Protein AF-A0A661M1H5-F1 (afdb_monomer_lite)

Structure (mmCIF, N/CA/C/O backbone):
data_AF-A0A661M1H5-F1
#
_entry.id   AF-A0A661M1H5-F1
#
loop_
_atom_site.group_PDB
_atom_site.id
_atom_site.type_symbol
_atom_site.label_atom_id
_atom_site.label_alt_id
_atom_site.label_comp_id
_atom_site.label_asym_id
_atom_site.label_entity_id
_atom_site.label_seq_id
_atom_site.pdbx_PDB_ins_code
_atom_site.Cartn_x
_atom_site.Cartn_y
_atom_site.Cartn_z
_atom_site.occupancy
_atom_site.B_iso_or_equiv
_atom_site.auth_seq_id
_atom_site.auth_comp_id
_atom_site.auth_asym_id
_atom_site.auth_atom_id
_atom_site.pdbx_PDB_model_num
ATOM 1 N N . THR A 1 1 ? -12.267 4.199 21.375 1.00 44.91 1 THR A N 1
ATOM 2 C CA . THR A 1 1 ? -11.295 4.720 22.370 1.00 44.91 1 THR A CA 1
ATOM 3 C C . THR A 1 1 ? -11.310 3.881 23.628 1.00 44.91 1 THR A C 1
ATOM 5 O O . THR A 1 1 ? -10.233 3.638 24.155 1.00 44.91 1 THR A O 1
ATOM 8 N N . GLU A 1 2 ? -12.473 3.364 24.032 1.00 48.69 2 GLU A N 1
ATOM 9 C CA . GLU A 1 2 ? -12.634 2.489 25.205 1.00 48.69 2 GLU A CA 1
ATOM 10 C C . GLU A 1 2 ? -11.733 1.246 25.179 1.00 48.69 2 GLU A C 1
ATOM 12 O O . GLU A 1 2 ? -11.083 0.939 26.173 1.00 48.69 2 GLU A O 1
ATOM 17 N N . ASP A 1 3 ? -11.559 0.624 24.012 1.00 60.47 3 ASP A N 1
ATOM 18 C CA . ASP A 1 3 ? -10.690 -0.548 23.841 1.00 60.47 3 ASP A CA 1
ATOM 19 C C . ASP A 1 3 ? -9.210 -0.281 24.177 1.00 60.47 3 ASP A C 1
ATOM 21 O O . ASP A 1 3 ? -8.493 -1.136 24.700 1.00 60.47 3 ASP A O 1
ATOM 25 N N . ARG A 1 4 ? -8.724 0.943 23.918 1.00 65.44 4 ARG A N 1
ATOM 26 C CA . ARG A 1 4 ? -7.339 1.320 24.241 1.00 65.44 4 ARG A CA 1
ATOM 27 C C . ARG A 1 4 ? -7.186 1.434 25.753 1.00 65.44 4 ARG A C 1
ATOM 29 O O . ARG A 1 4 ? -6.279 0.821 26.316 1.00 65.44 4 ARG A O 1
ATOM 36 N N . ASP A 1 5 ? -8.074 2.168 26.410 1.00 61.69 5 ASP A N 1
ATOM 37 C CA . ASP A 1 5 ? -8.016 2.376 27.859 1.00 61.69 5 ASP A CA 1
ATOM 38 C C . ASP A 1 5 ? -8.220 1.058 28.627 1.00 61.69 5 ASP A C 1
ATOM 40 O O . ASP A 1 5 ? -7.492 0.786 29.585 1.00 61.69 5 ASP A O 1
ATOM 44 N N . MET A 1 6 ? -9.083 0.169 28.123 1.00 67.62 6 MET A N 1
ATOM 45 C CA . MET A 1 6 ? -9.229 -1.203 28.616 1.00 67.62 6 MET A CA 1
ATOM 46 C C . MET A 1 6 ? -7.938 -2.026 28.443 1.00 67.62 6 MET A C 1
ATOM 48 O O . MET A 1 6 ? -7.473 -2.653 29.396 1.00 67.62 6 MET A O 1
ATOM 52 N N . LEU A 1 7 ? -7.289 -1.983 27.272 1.00 67.88 7 LEU A N 1
ATOM 53 C CA . LEU A 1 7 ? -6.000 -2.659 27.043 1.00 67.88 7 LEU A CA 1
ATOM 54 C C . LEU A 1 7 ? -4.876 -2.128 27.947 1.00 67.88 7 LEU A C 1
ATOM 56 O O . LEU A 1 7 ? -4.016 -2.900 28.378 1.00 67.88 7 LEU A O 1
ATOM 60 N N . ALA A 1 8 ? -4.879 -0.828 28.262 1.00 67.38 8 ALA A N 1
ATOM 61 C CA . ALA A 1 8 ? -3.944 -0.257 29.231 1.00 67.38 8 ALA A CA 1
ATOM 62 C C . ALA A 1 8 ? -4.197 -0.785 30.650 1.00 67.38 8 ALA A C 1
ATOM 64 O O . ALA A 1 8 ? -3.232 -1.046 31.368 1.00 67.38 8 ALA A O 1
ATOM 65 N N . ALA A 1 9 ? -5.458 -1.003 31.035 1.00 74.38 9 ALA A N 1
ATOM 66 C CA . ALA A 1 9 ? -5.814 -1.595 32.327 1.00 74.38 9 ALA A CA 1
ATOM 67 C C . ALA A 1 9 ? -5.353 -3.063 32.458 1.00 74.38 9 ALA A C 1
ATOM 69 O O . ALA A 1 9 ? -5.013 -3.508 33.552 1.00 74.38 9 ALA A O 1
ATOM 70 N N . LEU A 1 10 ? -5.251 -3.788 31.337 1.00 78.00 10 LEU A N 1
ATOM 71 C CA . LEU A 1 10 ? -4.660 -5.132 31.241 1.00 78.00 10 LEU A CA 1
ATOM 72 C C . LEU A 1 10 ? -3.116 -5.141 31.216 1.00 78.00 10 LEU A C 1
ATOM 74 O O . LEU A 1 10 ? -2.508 -6.207 31.125 1.00 78.00 10 LEU A O 1
ATOM 78 N N . GLY A 1 11 ? -2.466 -3.973 31.286 1.00 74.38 11 GLY A N 1
ATOM 79 C CA . GLY A 1 11 ? -1.005 -3.848 31.269 1.00 74.38 11 GLY A CA 1
ATOM 80 C C . GLY A 1 11 ? -0.363 -4.032 29.889 1.00 74.38 11 GLY A C 1
ATOM 81 O O . GLY A 1 11 ? 0.863 -4.131 29.789 1.00 74.38 11 GLY A O 1
ATOM 82 N N . VAL A 1 12 ? -1.155 -4.064 28.810 1.00 79.06 12 VAL A N 1
ATOM 83 C CA . VAL A 1 12 ? -0.635 -4.188 27.444 1.00 79.06 12 VAL A CA 1
ATOM 84 C C . VAL A 1 12 ? -0.049 -2.853 26.997 1.00 79.06 12 VAL A C 1
ATOM 86 O O . VAL A 1 12 ? -0.691 -1.802 27.055 1.00 79.06 12 VAL A O 1
ATOM 89 N N . ASN A 1 13 ? 1.186 -2.879 26.494 1.00 82.00 13 ASN A N 1
ATOM 90 C CA . ASN A 1 13 ? 1.823 -1.677 25.975 1.00 82.00 13 ASN A CA 1
ATOM 91 C C . ASN A 1 13 ? 1.238 -1.298 24.605 1.00 82.00 13 ASN A C 1
ATOM 93 O O . ASN A 1 13 ? 1.731 -1.725 23.558 1.00 82.00 13 ASN A O 1
ATOM 97 N N . GLN A 1 14 ? 0.205 -0.453 24.625 1.00 77.69 14 GLN A N 1
ATOM 98 C CA . GLN A 1 14 ? -0.471 0.047 23.426 1.00 77.69 14 GLN A CA 1
ATOM 99 C C . GLN A 1 14 ? 0.507 0.597 22.381 1.00 77.69 14 GLN A C 1
ATOM 101 O O . GLN A 1 14 ? 0.327 0.370 21.188 1.00 77.69 14 GLN A O 1
ATOM 106 N N . LYS A 1 15 ? 1.562 1.306 22.813 1.00 82.06 15 LYS A N 1
ATOM 107 C CA . LYS A 1 15 ? 2.518 1.928 21.887 1.00 82.06 15 LYS A CA 1
ATOM 108 C C . LYS A 1 15 ? 3.186 0.871 21.017 1.00 82.06 15 LYS A C 1
ATOM 110 O O . LYS A 1 15 ? 3.242 1.045 19.806 1.00 82.06 15 LYS A O 1
ATOM 115 N N . TRP A 1 16 ? 3.635 -0.234 21.607 1.00 83.00 16 TRP A N 1
ATOM 116 C CA . TRP A 1 16 ? 4.258 -1.325 20.858 1.00 83.00 16 TRP A CA 1
ATOM 117 C C . TRP A 1 16 ? 3.253 -2.118 20.030 1.00 83.00 16 TRP A C 1
ATOM 119 O O . TRP A 1 16 ? 3.576 -2.478 18.900 1.00 83.00 16 TRP A O 1
ATOM 129 N N . LEU A 1 17 ? 2.037 -2.331 20.540 1.00 85.00 17 LEU A N 1
ATOM 130 C CA . LEU A 1 17 ? 0.984 -3.030 19.803 1.00 85.00 17 LEU A CA 1
ATOM 131 C C . LEU A 1 17 ? 0.636 -2.287 18.505 1.00 85.00 17 LEU A C 1
ATOM 133 O O . LEU A 1 17 ? 0.784 -2.837 17.416 1.00 85.00 17 LEU A O 1
ATOM 137 N N . PHE A 1 18 ? 0.258 -1.011 18.608 1.00 85.50 18 PHE A N 1
ATOM 138 C CA . PHE A 1 18 ? -0.123 -0.211 17.444 1.00 85.50 18 PHE A CA 1
ATOM 139 C C . PHE A 1 18 ? 1.063 0.068 16.518 1.00 85.50 18 PHE A C 1
ATOM 141 O O . PHE A 1 18 ? 0.892 0.046 15.303 1.00 85.50 18 PHE A O 1
ATOM 148 N N . THR A 1 19 ? 2.277 0.242 17.058 1.00 89.31 19 THR A N 1
ATOM 149 C CA . THR A 1 19 ? 3.486 0.384 16.223 1.00 89.31 19 THR A CA 1
ATOM 150 C C . THR A 1 19 ? 3.768 -0.902 15.446 1.00 89.31 19 THR A C 1
ATOM 152 O O . THR A 1 19 ? 4.169 -0.830 14.290 1.00 89.31 19 THR A O 1
ATOM 155 N N . SER A 1 20 ? 3.510 -2.075 16.032 1.00 88.88 20 SER A N 1
ATOM 156 C CA . SER A 1 20 ? 3.681 -3.365 15.347 1.00 88.88 20 SER A CA 1
ATOM 157 C C . SER A 1 20 ? 2.647 -3.567 14.239 1.00 88.88 20 SER A C 1
ATOM 159 O O . SER A 1 20 ? 2.992 -4.038 13.158 1.00 88.88 20 SER A O 1
ATOM 161 N N . VAL A 1 21 ? 1.390 -3.170 14.472 1.00 89.44 21 VAL A N 1
ATOM 162 C CA . VAL A 1 21 ? 0.338 -3.196 13.439 1.00 89.44 21 VAL A CA 1
ATOM 163 C C . VAL A 1 21 ? 0.693 -2.247 12.293 1.00 89.44 21 VAL A C 1
ATOM 165 O O . VAL A 1 21 ? 0.608 -2.631 11.129 1.00 89.44 21 VAL A O 1
ATOM 168 N N . PHE A 1 22 ? 1.153 -1.038 12.624 1.00 91.50 22 PHE A N 1
ATOM 169 C CA . PHE A 1 22 ? 1.602 -0.042 11.654 1.00 91.50 22 PHE A CA 1
ATOM 170 C C . PHE A 1 22 ? 2.798 -0.557 10.833 1.00 91.50 22 PHE A C 1
ATOM 172 O O . PHE A 1 22 ? 2.772 -0.502 9.609 1.00 91.50 22 PHE A O 1
ATOM 179 N N . PHE A 1 23 ? 3.798 -1.154 11.491 1.00 94.56 23 PHE A N 1
ATOM 180 C CA . PHE A 1 23 ? 4.949 -1.797 10.851 1.00 94.56 23 PHE A CA 1
ATOM 181 C C . PHE A 1 23 ? 4.532 -2.898 9.869 1.00 94.56 23 PHE A C 1
ATOM 183 O O . PHE A 1 23 ? 4.934 -2.870 8.709 1.00 94.56 23 PHE A O 1
ATOM 190 N N . LEU A 1 24 ? 3.709 -3.854 10.310 1.00 93.31 24 LEU A N 1
ATOM 191 C CA . LEU A 1 24 ? 3.268 -4.970 9.470 1.00 93.31 24 LEU A CA 1
ATOM 192 C C . LEU A 1 24 ? 2.416 -4.493 8.286 1.00 93.31 24 LEU A C 1
ATOM 194 O O . LEU A 1 24 ? 2.607 -4.980 7.173 1.00 93.31 24 LEU A O 1
ATOM 198 N N . GLY A 1 25 ? 1.526 -3.520 8.509 1.00 93.06 25 GLY A N 1
ATOM 199 C CA . GLY A 1 25 ? 0.746 -2.884 7.447 1.00 93.06 25 GLY A CA 1
ATOM 200 C C . GLY A 1 25 ? 1.650 -2.238 6.397 1.00 93.06 25 GLY A C 1
ATOM 201 O O . GLY A 1 25 ? 1.555 -2.559 5.217 1.00 93.06 25 GLY A O 1
ATOM 202 N N . SER A 1 26 ? 2.605 -1.409 6.815 1.00 95.06 26 SER A N 1
ATOM 203 C CA . SER A 1 26 ? 3.539 -0.756 5.893 1.00 95.06 26 SER A CA 1
ATOM 204 C C . SER A 1 26 ? 4.482 -1.727 5.178 1.00 95.06 26 SER A C 1
ATOM 206 O O . SER A 1 26 ? 4.806 -1.492 4.017 1.00 95.06 26 SER A O 1
ATOM 208 N N . CYS A 1 27 ? 4.888 -2.834 5.809 1.00 96.62 27 CYS A N 1
ATOM 209 C CA . CYS A 1 27 ? 5.636 -3.902 5.138 1.00 96.62 27 CYS A CA 1
ATOM 210 C C . CYS A 1 27 ? 4.815 -4.533 4.003 1.00 96.62 27 CYS A C 1
ATOM 212 O O . CYS A 1 27 ? 5.327 -4.718 2.901 1.00 96.62 27 CYS A O 1
ATOM 214 N N . LEU A 1 28 ? 3.535 -4.840 4.251 1.00 95.00 28 LEU A N 1
ATOM 215 C CA . LEU A 1 28 ? 2.636 -5.394 3.233 1.00 95.00 28 LEU A CA 1
ATOM 216 C C . LEU A 1 28 ? 2.369 -4.395 2.099 1.00 95.00 28 LEU A C 1
ATOM 218 O O . LEU A 1 28 ? 2.392 -4.783 0.932 1.00 95.00 28 LEU A O 1
ATOM 222 N N . ALA A 1 29 ? 2.178 -3.116 2.432 1.00 95.25 29 ALA A N 1
ATOM 223 C CA . ALA A 1 29 ? 2.047 -2.049 1.444 1.00 95.25 29 ALA A CA 1
ATOM 224 C C . ALA A 1 29 ? 3.319 -1.930 0.589 1.00 95.25 29 ALA A C 1
ATOM 226 O O . ALA A 1 29 ? 3.241 -1.900 -0.639 1.00 95.25 29 ALA A O 1
ATOM 227 N N . GLY A 1 30 ? 4.489 -1.951 1.235 1.00 96.56 30 GLY A N 1
ATOM 228 C CA . GLY A 1 30 ? 5.787 -1.900 0.571 1.00 96.56 30 GLY A CA 1
ATOM 229 C C . GLY A 1 30 ? 6.026 -3.086 -0.365 1.00 96.56 30 GLY A C 1
ATOM 230 O O . GLY A 1 30 ? 6.567 -2.902 -1.451 1.00 96.56 30 GLY A O 1
ATOM 231 N N . LEU A 1 31 ? 5.561 -4.285 0.007 1.00 96.12 31 LEU A N 1
ATOM 232 C CA . LEU A 1 31 ? 5.594 -5.464 -0.864 1.00 96.12 31 LEU A CA 1
ATOM 233 C C . LEU A 1 31 ? 4.714 -5.277 -2.103 1.00 96.12 31 LEU A C 1
ATOM 235 O O . LEU A 1 31 ? 5.150 -5.583 -3.210 1.00 96.12 31 LEU A O 1
ATOM 239 N N . GLY A 1 32 ? 3.495 -4.760 -1.925 1.00 93.81 32 GLY A N 1
ATOM 240 C CA . GLY A 1 32 ? 2.582 -4.472 -3.031 1.00 93.81 32 GLY A CA 1
ATOM 241 C C . GLY A 1 32 ? 3.181 -3.485 -4.037 1.00 93.81 32 GLY A C 1
ATOM 242 O O . GLY A 1 32 ? 3.145 -3.748 -5.238 1.00 93.81 32 GLY A O 1
ATOM 243 N N . GLY A 1 33 ? 3.796 -2.404 -3.548 1.00 93.94 33 GLY A N 1
ATOM 244 C CA . GLY A 1 33 ? 4.481 -1.426 -4.397 1.00 93.94 33 GLY A CA 1
ATOM 245 C C . GLY A 1 33 ? 5.703 -2.006 -5.101 1.00 93.94 33 GLY A C 1
ATOM 246 O O . GLY A 1 33 ? 5.886 -1.821 -6.300 1.00 93.94 33 GLY A O 1
ATOM 247 N N . ALA A 1 34 ? 6.515 -2.789 -4.392 1.00 94.56 34 ALA A N 1
ATOM 248 C CA . ALA A 1 34 ? 7.691 -3.418 -4.982 1.00 94.56 34 ALA A CA 1
ATOM 249 C C . ALA A 1 34 ? 7.335 -4.402 -6.111 1.00 94.56 34 ALA A C 1
ATOM 251 O O . ALA A 1 34 ? 8.011 -4.434 -7.135 1.00 94.56 34 ALA A O 1
ATOM 252 N N . ILE A 1 35 ? 6.244 -5.162 -5.963 1.00 92.38 35 ILE A N 1
ATOM 253 C CA . ILE A 1 35 ? 5.727 -6.062 -7.010 1.00 92.38 35 ILE A CA 1
ATOM 254 C C . ILE A 1 35 ? 5.178 -5.281 -8.213 1.00 92.38 35 ILE A C 1
ATOM 256 O O . ILE A 1 35 ? 5.158 -5.810 -9.324 1.00 92.38 35 ILE A O 1
ATOM 260 N N . GLN A 1 36 ? 4.750 -4.031 -8.028 1.00 90.69 36 GLN A N 1
ATOM 261 C CA . GLN A 1 36 ? 4.304 -3.182 -9.131 1.00 90.69 36 GLN A CA 1
ATOM 262 C C . GLN A 1 36 ? 5.470 -2.659 -9.985 1.00 90.69 36 GLN A C 1
ATOM 264 O O . GLN A 1 36 ? 5.275 -2.421 -11.176 1.00 90.69 36 GLN A O 1
ATOM 269 N N . LEU A 1 37 ? 6.684 -2.564 -9.428 1.00 90.31 37 LEU A N 1
ATOM 270 C CA . LEU A 1 37 ? 7.855 -1.997 -10.108 1.00 90.31 37 LEU A CA 1
ATOM 271 C C . LEU A 1 37 ? 8.117 -2.582 -11.516 1.00 90.31 37 LEU A C 1
ATOM 273 O O . LEU A 1 37 ? 8.306 -1.796 -12.448 1.00 90.31 37 LEU A O 1
ATOM 277 N N . PRO A 1 38 ? 8.073 -3.911 -11.751 1.00 86.44 38 PRO A N 1
ATOM 278 C CA . PRO A 1 38 ? 8.318 -4.475 -13.078 1.00 86.44 38 PRO A CA 1
ATOM 279 C C . PRO A 1 38 ? 7.229 -4.168 -14.116 1.00 86.44 38 PRO A C 1
ATOM 281 O O . PRO A 1 38 ? 7.384 -4.531 -15.275 1.00 86.44 38 PRO A O 1
ATOM 284 N N . LYS A 1 39 ? 6.104 -3.536 -13.758 1.00 81.69 39 LYS A N 1
ATOM 285 C CA . LYS A 1 39 ? 5.061 -3.177 -14.737 1.00 81.69 39 LYS A CA 1
ATOM 286 C C . LYS A 1 39 ? 5.359 -1.883 -15.494 1.00 81.69 39 LYS A C 1
ATOM 288 O O . LYS A 1 39 ? 4.875 -1.728 -16.610 1.00 81.69 39 LYS A O 1
ATOM 293 N N . GLY A 1 40 ? 6.148 -0.977 -14.923 1.00 78.12 40 GLY A N 1
ATOM 294 C CA . GLY A 1 40 ? 6.367 0.342 -15.526 1.00 78.12 40 GLY A CA 1
ATOM 295 C C . GLY A 1 40 ? 7.483 1.180 -14.909 1.00 78.12 40 GLY A C 1
ATOM 296 O O . GLY A 1 40 ? 7.793 2.236 -15.448 1.00 78.12 40 GLY A O 1
ATOM 297 N N . GLY A 1 41 ? 8.138 0.707 -13.846 1.00 86.06 41 GLY A N 1
ATOM 298 C CA . GLY A 1 41 ? 9.032 1.523 -13.030 1.00 86.06 41 GLY A CA 1
ATOM 299 C C . GLY A 1 41 ? 8.310 2.159 -11.843 1.00 86.06 41 GLY A C 1
ATOM 300 O O . GLY A 1 41 ? 7.192 1.775 -11.507 1.00 86.06 41 GLY A O 1
ATOM 301 N N . ALA A 1 42 ? 8.999 3.080 -11.173 1.00 90.75 42 ALA A N 1
ATOM 302 C CA . ALA A 1 42 ? 8.468 3.838 -10.051 1.00 90.75 42 ALA A CA 1
ATOM 303 C C . ALA A 1 42 ? 8.161 5.273 -10.492 1.00 90.75 42 ALA A C 1
ATOM 305 O O . ALA A 1 42 ? 9.071 6.092 -10.605 1.00 90.75 42 ALA A O 1
ATOM 306 N N . ASP A 1 43 ? 6.888 5.559 -10.745 1.00 90.19 43 ASP A N 1
ATOM 307 C CA . ASP A 1 43 ? 6.371 6.892 -11.050 1.00 90.19 43 ASP A CA 1
ATOM 308 C C . ASP A 1 43 ? 5.733 7.581 -9.829 1.00 90.19 43 ASP A C 1
ATOM 310 O O . ASP A 1 43 ? 5.282 6.946 -8.873 1.00 90.19 43 ASP A O 1
ATOM 314 N N . LEU A 1 44 ? 5.679 8.913 -9.868 1.00 89.00 44 LEU A N 1
ATOM 315 C CA . LEU A 1 44 ? 5.215 9.731 -8.745 1.00 89.00 44 LEU A CA 1
ATOM 316 C C . LEU A 1 44 ? 3.708 9.606 -8.461 1.00 89.00 44 LEU A C 1
ATOM 318 O O . LEU A 1 44 ? 3.275 9.931 -7.361 1.00 89.00 44 LEU A O 1
ATOM 322 N N . LEU A 1 45 ? 2.903 9.187 -9.443 1.00 89.00 45 LEU A N 1
ATOM 323 C CA . LEU A 1 45 ? 1.438 9.142 -9.337 1.00 89.00 45 LEU A CA 1
ATOM 324 C C . LEU A 1 45 ? 0.900 7.751 -8.971 1.00 89.00 45 LEU A C 1
ATOM 326 O O . LEU A 1 45 ? -0.301 7.604 -8.715 1.00 89.00 45 LEU A O 1
ATOM 330 N N . MET A 1 46 ? 1.755 6.724 -8.948 1.00 89.06 46 MET A N 1
ATOM 331 C CA . MET A 1 46 ? 1.342 5.344 -8.687 1.00 89.06 46 MET A CA 1
ATOM 332 C C . MET A 1 46 ? 0.648 5.198 -7.325 1.00 89.06 46 MET A C 1
ATOM 334 O O . MET A 1 46 ? -0.297 4.421 -7.182 1.00 89.06 46 MET A O 1
ATOM 338 N N . ASP A 1 47 ? 1.106 5.947 -6.320 1.00 88.75 47 ASP A N 1
ATOM 339 C CA . ASP A 1 47 ? 0.625 5.860 -4.946 1.00 88.75 47 ASP A CA 1
ATOM 340 C C . ASP A 1 47 ? -0.840 6.299 -4.844 1.00 88.75 47 ASP A C 1
ATOM 342 O O . ASP A 1 47 ? -1.654 5.588 -4.252 1.00 88.75 47 ASP A O 1
ATOM 346 N N . LEU A 1 48 ? -1.196 7.412 -5.489 1.00 87.62 48 LEU A N 1
ATOM 347 C CA . LEU A 1 48 ? -2.556 7.942 -5.562 1.00 87.62 48 LEU A CA 1
ATOM 348 C C . LEU A 1 48 ? -3.494 7.017 -6.345 1.00 87.62 48 LEU A C 1
ATOM 350 O O . LEU A 1 48 ? -4.636 6.805 -5.931 1.00 87.62 48 LEU A O 1
ATOM 354 N N . ASN A 1 49 ? -3.015 6.427 -7.441 1.00 88.94 49 ASN A N 1
ATOM 355 C CA . ASN A 1 49 ? -3.811 5.493 -8.238 1.00 88.94 49 ASN A CA 1
ATOM 356 C C . ASN A 1 49 ? -4.148 4.224 -7.444 1.00 88.94 49 ASN A C 1
ATOM 358 O O . ASN A 1 49 ? -5.308 3.804 -7.391 1.00 88.94 49 ASN A O 1
ATOM 362 N N . VAL A 1 50 ? -3.152 3.634 -6.779 1.00 88.56 50 VAL A N 1
ATOM 363 C CA . VAL A 1 50 ? -3.356 2.399 -6.018 1.00 88.56 50 VAL A CA 1
ATOM 364 C C . VAL A 1 50 ? -4.113 2.650 -4.721 1.00 88.56 50 VAL A C 1
ATOM 366 O O . VAL A 1 50 ? -4.984 1.851 -4.378 1.00 88.56 50 VAL A O 1
ATOM 369 N N . ILE A 1 51 ? -3.856 3.748 -4.004 1.00 88.00 51 ILE A N 1
ATOM 370 C CA . ILE A 1 51 ? -4.590 4.026 -2.764 1.00 88.00 51 ILE A CA 1
ATOM 371 C C . ILE A 1 51 ? -6.065 4.320 -3.042 1.00 88.00 51 ILE A C 1
ATOM 373 O O . ILE A 1 51 ? -6.920 3.859 -2.287 1.00 88.00 51 ILE A O 1
ATOM 377 N N . ALA A 1 52 ? -6.385 5.023 -4.135 1.00 90.94 52 ALA A N 1
ATOM 378 C CA . ALA A 1 52 ? -7.766 5.256 -4.543 1.00 90.94 52 ALA A CA 1
ATOM 379 C C . ALA A 1 52 ? -8.484 3.924 -4.802 1.00 90.94 52 ALA A C 1
ATOM 381 O O . ALA A 1 52 ? -9.565 3.692 -4.256 1.00 90.94 52 ALA A O 1
ATOM 382 N N . ALA A 1 53 ? -7.849 3.012 -5.546 1.00 90.88 53 ALA A N 1
ATOM 383 C CA . ALA A 1 53 ? -8.370 1.667 -5.764 1.00 90.88 53 ALA A CA 1
ATOM 384 C C . ALA A 1 53 ? -8.492 0.870 -4.451 1.00 90.88 53 ALA A C 1
ATOM 386 O O . ALA A 1 53 ? -9.515 0.233 -4.213 1.00 90.88 53 ALA A O 1
ATOM 387 N N . ALA A 1 54 ? -7.503 0.941 -3.557 1.00 91.50 54 ALA A N 1
ATOM 388 C CA . ALA A 1 54 ? -7.539 0.260 -2.264 1.00 91.50 54 ALA A CA 1
ATOM 389 C C . ALA A 1 54 ? -8.689 0.766 -1.376 1.00 91.50 54 ALA A C 1
ATOM 391 O O . ALA A 1 54 ? -9.382 -0.048 -0.768 1.00 91.50 54 ALA A O 1
ATOM 392 N N . PHE A 1 55 ? -8.952 2.077 -1.339 1.00 88.94 55 PHE A N 1
ATOM 393 C CA . PHE A 1 55 ? -10.112 2.638 -0.639 1.00 88.94 55 PHE A CA 1
ATOM 394 C C . PHE A 1 55 ? -11.428 2.151 -1.241 1.00 88.94 55 PHE A C 1
ATOM 396 O O . PHE A 1 55 ? -12.285 1.679 -0.497 1.00 88.94 55 PHE A O 1
ATOM 403 N N . VAL A 1 56 ? -11.570 2.203 -2.569 1.00 91.25 56 VAL A N 1
ATOM 404 C CA . VAL A 1 56 ? -12.733 1.647 -3.279 1.00 91.25 56 VAL A CA 1
ATOM 405 C C . VAL A 1 56 ? -12.949 0.193 -2.869 1.00 91.25 56 VAL A C 1
ATOM 407 O O . VAL A 1 56 ? -14.056 -0.174 -2.492 1.00 91.25 56 VAL A O 1
ATOM 410 N N . ILE A 1 57 ? -11.901 -0.630 -2.881 1.00 92.00 57 ILE A N 1
ATOM 411 C CA . ILE A 1 57 ? -11.984 -2.053 -2.538 1.00 92.00 57 ILE A CA 1
ATOM 412 C C . ILE A 1 57 ? -12.385 -2.262 -1.076 1.00 92.00 57 ILE A C 1
ATOM 414 O O . ILE A 1 57 ? -13.265 -3.076 -0.807 1.00 92.00 57 ILE A O 1
ATOM 418 N N . VAL A 1 58 ? -11.774 -1.545 -0.130 1.00 89.38 58 VAL A N 1
ATOM 419 C CA . VAL A 1 58 ? -12.100 -1.669 1.301 1.00 89.38 58 VAL A CA 1
ATOM 420 C C . VAL A 1 58 ? -13.550 -1.260 1.564 1.00 89.38 58 VAL A C 1
ATOM 422 O O . VAL A 1 58 ? -14.260 -1.943 2.300 1.00 89.38 58 VAL A O 1
ATOM 425 N N . VAL A 1 59 ? -14.016 -0.185 0.929 1.00 88.81 59 VAL A N 1
ATOM 426 C CA . VAL A 1 59 ? -15.388 0.318 1.071 1.00 88.81 59 VAL A CA 1
ATOM 427 C C . VAL A 1 59 ? -16.396 -0.622 0.402 1.00 88.81 59 VAL A C 1
ATOM 429 O O . VAL A 1 59 ? -17.399 -0.983 1.015 1.00 88.81 59 VAL A O 1
ATOM 432 N N . VAL A 1 60 ? -16.111 -1.086 -0.819 1.00 87.62 60 VAL A N 1
ATOM 433 C CA . VAL A 1 60 ? -16.926 -2.082 -1.533 1.00 87.62 60 VAL A CA 1
ATOM 434 C C . VAL A 1 60 ? -16.965 -3.397 -0.769 1.00 87.62 60 VAL A C 1
ATOM 436 O O . VAL A 1 60 ? -18.020 -4.008 -0.688 1.00 87.62 60 VAL A O 1
ATOM 439 N N . GLY A 1 61 ? -15.855 -3.850 -0.193 1.00 85.75 61 GLY A N 1
ATOM 440 C CA . GLY A 1 61 ? -15.794 -5.081 0.591 1.00 85.75 61 GLY A CA 1
ATOM 441 C C . GLY A 1 61 ? -16.499 -4.978 1.946 1.00 85.75 61 GLY A C 1
ATOM 442 O O . GLY A 1 61 ? -17.136 -5.943 2.382 1.00 85.75 61 GLY A O 1
ATOM 443 N N . GLY A 1 62 ? -16.434 -3.798 2.565 1.00 86.12 62 GLY A N 1
ATOM 444 C CA . GLY A 1 62 ? -16.928 -3.483 3.905 1.00 86.12 62 GLY A CA 1
ATOM 44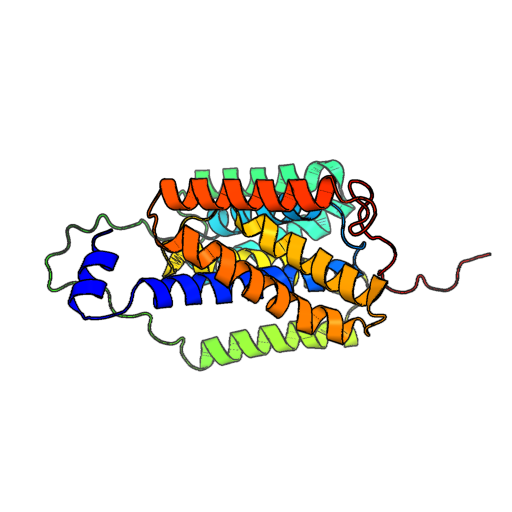5 C C . GLY A 1 62 ? -15.806 -3.502 4.954 1.00 86.12 62 GLY A C 1
ATOM 446 O O . GLY A 1 62 ? -15.066 -4.483 5.060 1.00 86.12 62 GLY A O 1
ATOM 447 N N . MET A 1 63 ? -15.710 -2.450 5.781 1.00 75.44 63 MET A N 1
ATOM 448 C CA . MET A 1 63 ? -14.593 -2.218 6.724 1.00 75.44 63 MET A CA 1
ATOM 449 C C . MET A 1 63 ? -14.405 -3.304 7.800 1.00 75.44 63 MET A C 1
ATOM 451 O O . MET A 1 63 ? -13.312 -3.451 8.339 1.00 75.44 63 MET A O 1
ATOM 455 N N . GLY A 1 64 ? -15.434 -4.111 8.075 1.00 72.25 64 GLY A N 1
ATOM 456 C CA . GLY A 1 64 ? -15.382 -5.210 9.047 1.00 72.25 64 GLY A CA 1
ATOM 457 C C . GLY A 1 64 ? -15.210 -6.614 8.451 1.00 72.25 64 GLY A C 1
ATOM 458 O O . GLY A 1 64 ? -15.310 -7.596 9.185 1.00 72.25 64 GLY A O 1
ATOM 459 N N . SER A 1 65 ? -15.012 -6.761 7.133 1.00 82.62 65 SER A N 1
ATOM 460 C CA . SER A 1 65 ? -15.065 -8.073 6.466 1.00 82.62 65 SER A CA 1
ATOM 461 C C . SER A 1 65 ? -13.849 -8.365 5.592 1.00 82.62 65 SER A C 1
ATOM 463 O O . SER A 1 65 ? -13.784 -7.954 4.436 1.00 82.62 65 SER A O 1
ATOM 465 N N . ILE A 1 66 ? -12.923 -9.187 6.107 1.00 82.31 66 ILE A N 1
ATOM 466 C CA . ILE A 1 66 ? -11.759 -9.680 5.341 1.00 82.31 66 ILE A CA 1
ATOM 467 C C . ILE A 1 66 ? -12.216 -10.409 4.067 1.00 82.31 66 ILE A C 1
ATOM 469 O O . ILE A 1 66 ? -11.648 -10.221 2.995 1.00 82.31 66 ILE A O 1
ATOM 473 N N . GLY A 1 67 ? -13.267 -11.232 4.173 1.00 80.50 67 GLY A N 1
ATOM 474 C CA . GLY A 1 67 ? -13.823 -11.951 3.024 1.00 80.50 67 GLY A CA 1
ATOM 475 C C . GLY A 1 67 ? -14.437 -11.010 1.985 1.00 80.50 67 GLY A C 1
ATOM 476 O O . GLY A 1 67 ? -14.266 -11.228 0.789 1.00 80.50 67 GLY A O 1
ATOM 477 N N . GLY A 1 68 ? -15.104 -9.941 2.433 1.00 84.25 68 GLY A N 1
ATOM 478 C CA . GLY A 1 68 ? -15.635 -8.899 1.555 1.00 84.25 68 GLY A CA 1
ATOM 479 C C . GLY A 1 68 ? -14.535 -8.136 0.828 1.00 84.25 68 GLY A C 1
ATOM 480 O O . GLY A 1 68 ? -14.622 -7.967 -0.385 1.00 84.25 68 GLY A O 1
ATOM 481 N N . ALA A 1 69 ? -13.480 -7.745 1.546 1.00 86.44 69 ALA A N 1
ATOM 482 C CA . ALA A 1 69 ? -12.314 -7.063 0.991 1.00 86.44 69 ALA A CA 1
ATOM 483 C C . ALA A 1 69 ? -11.599 -7.906 -0.080 1.00 86.44 69 ALA A C 1
ATOM 485 O O . ALA A 1 69 ? -11.259 -7.394 -1.143 1.00 86.44 69 ALA A O 1
ATOM 486 N N . PHE A 1 70 ? -11.439 -9.213 0.154 1.00 85.75 70 PHE A N 1
ATOM 487 C CA . PHE A 1 70 ? -10.844 -10.122 -0.830 1.00 85.75 70 PHE A CA 1
ATOM 488 C C . PHE A 1 70 ? -11.713 -10.293 -2.087 1.00 85.75 70 PHE A C 1
ATOM 490 O O . PHE A 1 70 ? -11.207 -10.250 -3.204 1.00 85.75 70 PHE A O 1
ATOM 497 N N . LEU A 1 71 ? -13.031 -10.460 -1.939 1.00 81.88 71 LEU A N 1
ATOM 498 C CA . LEU A 1 71 ? -13.927 -10.539 -3.100 1.00 81.88 71 LEU A CA 1
ATOM 499 C C . LEU A 1 71 ? -13.946 -9.224 -3.890 1.00 81.88 71 LEU A C 1
ATOM 501 O O . LEU A 1 71 ? -13.944 -9.242 -5.120 1.00 81.88 71 LEU A O 1
ATOM 505 N N . ALA A 1 72 ? -13.929 -8.092 -3.186 1.00 85.56 72 ALA A N 1
ATOM 506 C CA . ALA A 1 72 ? -13.860 -6.777 -3.800 1.00 85.56 72 ALA A CA 1
ATOM 507 C C . ALA A 1 72 ? -12.539 -6.568 -4.556 1.00 85.56 72 ALA A C 1
ATOM 509 O O . ALA A 1 72 ? -12.569 -6.004 -5.646 1.00 85.56 72 ALA A O 1
ATOM 510 N N . SER A 1 73 ? -11.395 -7.042 -4.044 1.00 88.56 73 SER A N 1
ATOM 511 C CA . SER A 1 73 ? -10.106 -6.870 -4.730 1.00 88.56 73 SER A CA 1
ATOM 512 C C . SER A 1 73 ? -10.028 -7.681 -6.020 1.00 88.56 73 SER A C 1
ATOM 514 O O . SER A 1 73 ? -9.496 -7.189 -7.012 1.00 88.56 73 SER A O 1
ATOM 516 N N . VAL A 1 74 ? -10.615 -8.882 -6.040 1.00 84.75 74 VAL A N 1
ATOM 517 C CA . VAL A 1 74 ? -10.758 -9.682 -7.265 1.00 84.75 74 VAL A CA 1
ATOM 518 C C . VAL A 1 74 ? -11.659 -8.964 -8.269 1.00 84.75 74 VAL A C 1
ATOM 520 O O . VAL A 1 74 ? -11.247 -8.755 -9.405 1.00 84.75 74 VAL A O 1
ATOM 523 N N . LEU A 1 75 ? -12.846 -8.516 -7.845 1.00 79.44 75 LEU A N 1
ATOM 524 C CA . LEU A 1 75 ? -13.803 -7.823 -8.715 1.00 79.44 75 LEU A CA 1
ATOM 525 C C . LEU A 1 75 ? -13.205 -6.544 -9.316 1.00 79.44 75 LEU A C 1
ATOM 527 O O . LEU A 1 75 ? -13.282 -6.325 -10.524 1.00 79.44 75 LEU A O 1
ATOM 531 N N . ILE A 1 76 ? -12.593 -5.703 -8.482 1.00 86.00 76 ILE A N 1
ATOM 532 C CA . ILE A 1 76 ? -11.977 -4.447 -8.919 1.00 86.00 76 ILE A CA 1
ATOM 533 C C . ILE A 1 76 ? -10.710 -4.707 -9.743 1.00 86.00 76 ILE A C 1
ATOM 535 O O . ILE A 1 76 ? -10.463 -3.979 -10.700 1.00 86.00 76 ILE A O 1
ATOM 539 N N . GLY A 1 77 ? -9.931 -5.749 -9.440 1.00 84.75 77 GLY A N 1
ATOM 540 C CA . GLY A 1 77 ? -8.762 -6.141 -10.233 1.00 84.75 77 GLY A CA 1
ATOM 541 C C . GLY A 1 77 ? -9.122 -6.642 -11.632 1.00 84.75 77 GLY A C 1
ATOM 542 O O . GLY A 1 77 ? -8.481 -6.241 -12.608 1.00 84.75 77 GLY A O 1
ATOM 543 N N . GLU A 1 78 ? -10.185 -7.441 -11.761 1.00 78.12 78 GLU A N 1
ATOM 544 C CA . GLU A 1 78 ? -10.743 -7.809 -13.067 1.00 78.12 78 GLU A CA 1
ATOM 545 C C . GLU A 1 78 ? -11.235 -6.567 -13.811 1.00 78.12 78 GLU A C 1
ATOM 547 O O . GLU A 1 78 ? -10.841 -6.333 -14.953 1.00 78.12 78 GLU A O 1
ATOM 552 N N . LEU A 1 79 ? -12.028 -5.722 -13.148 1.00 79.88 79 LEU A N 1
ATOM 553 C CA . LEU A 1 79 ? -12.552 -4.495 -13.741 1.00 79.88 79 LEU A CA 1
ATOM 554 C C . LEU A 1 79 ? -11.439 -3.537 -14.187 1.00 79.88 79 LEU A C 1
ATOM 556 O O . LEU A 1 79 ? -11.557 -2.937 -15.250 1.00 79.88 79 LEU A O 1
ATOM 560 N N . SER A 1 80 ? -10.344 -3.431 -13.432 1.00 83.00 80 SER A N 1
ATOM 561 C CA . SER A 1 80 ? -9.157 -2.665 -13.825 1.00 83.00 80 SER A CA 1
ATOM 562 C C . SER A 1 80 ? -8.532 -3.232 -15.095 1.00 83.00 80 SER A C 1
ATOM 564 O O . SER A 1 80 ? -8.340 -2.521 -16.080 1.00 83.00 80 SER A O 1
ATOM 566 N N . SER A 1 81 ? -8.289 -4.544 -15.101 1.00 80.06 81 SER A N 1
ATOM 567 C CA . SER A 1 81 ? -7.600 -5.237 -16.192 1.00 80.06 81 SER A CA 1
ATOM 568 C C . SER A 1 81 ? -8.393 -5.191 -17.502 1.00 80.06 81 SER A C 1
ATOM 570 O O . SER A 1 81 ? -7.823 -4.957 -18.566 1.00 80.06 81 SER A O 1
ATOM 572 N N . PHE A 1 82 ? -9.716 -5.371 -17.437 1.00 70.88 82 PHE A N 1
ATOM 573 C CA . PHE A 1 82 ? -10.603 -5.238 -18.596 1.00 70.88 82 PHE A CA 1
ATOM 574 C C . PHE A 1 82 ? -10.880 -3.772 -18.961 1.00 70.88 82 PHE A C 1
ATOM 576 O O . PHE A 1 82 ? -10.973 -3.447 -20.144 1.00 70.88 82 PHE A O 1
ATOM 583 N N . GLY A 1 83 ? -10.975 -2.875 -17.977 1.00 69.62 83 GLY A N 1
ATOM 584 C CA . GLY A 1 83 ? -11.200 -1.442 -18.187 1.00 69.62 83 GLY A CA 1
ATOM 585 C C . GLY A 1 83 ? -10.090 -0.797 -19.011 1.00 69.62 83 GLY A C 1
ATOM 586 O O . GLY A 1 83 ? -10.372 -0.038 -19.940 1.00 69.62 83 GLY A O 1
ATOM 587 N N . VAL A 1 84 ? -8.841 -1.203 -18.765 1.00 76.12 84 VAL A N 1
ATOM 588 C CA . VAL A 1 84 ? -7.677 -0.794 -19.564 1.00 76.12 84 VAL A CA 1
ATOM 589 C C . VAL A 1 84 ? -7.803 -1.207 -21.039 1.00 76.12 84 VAL A C 1
ATOM 591 O O . VAL A 1 84 ? -7.322 -0.479 -21.902 1.00 76.12 84 VAL A O 1
ATOM 594 N N . LEU A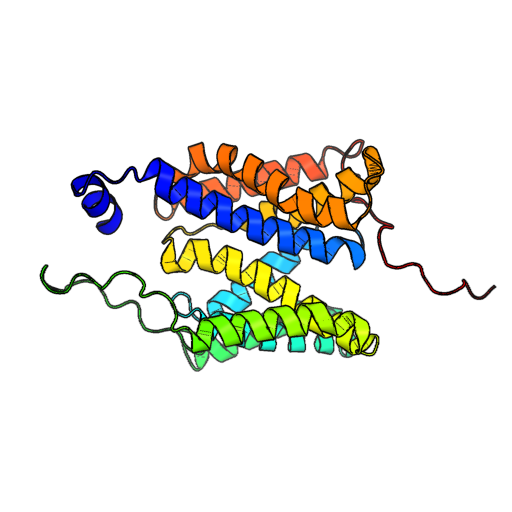 1 85 ? -8.477 -2.319 -21.364 1.00 69.12 85 LEU A N 1
ATOM 595 C CA . LEU A 1 85 ? -8.650 -2.774 -22.753 1.00 69.12 85 LEU A CA 1
ATOM 596 C C . LEU A 1 85 ? -9.744 -2.016 -23.515 1.00 69.12 85 LEU A C 1
ATOM 598 O O . LEU A 1 85 ? -9.619 -1.821 -24.722 1.00 69.12 85 LEU A O 1
ATOM 602 N N . VAL A 1 86 ? -10.828 -1.634 -22.837 1.00 71.50 86 VAL A N 1
ATOM 603 C CA . VAL A 1 86 ? -12.005 -1.042 -23.495 1.00 71.50 86 VAL A CA 1
ATOM 604 C C . VAL A 1 86 ? -11.924 0.485 -23.494 1.00 71.50 86 VAL A C 1
ATOM 606 O O . VAL A 1 86 ? -12.119 1.108 -24.536 1.00 71.50 86 VAL A O 1
ATOM 609 N N . LEU A 1 87 ? -11.634 1.093 -22.337 1.00 77.50 87 LEU A N 1
ATOM 610 C CA . LEU A 1 87 ? -11.624 2.546 -22.134 1.00 77.50 87 LEU A CA 1
ATOM 611 C C . LEU A 1 87 ? -10.583 2.954 -21.060 1.00 77.50 87 LEU A C 1
ATOM 613 O O . LEU A 1 87 ? -10.974 3.318 -19.942 1.00 77.50 87 LEU A O 1
ATOM 617 N N . PRO A 1 88 ? -9.273 2.974 -21.392 1.00 78.56 88 PRO A N 1
ATOM 618 C CA . PRO A 1 88 ? -8.193 3.182 -20.419 1.00 78.56 88 PRO A CA 1
ATOM 619 C C . PRO A 1 88 ? -8.308 4.473 -19.596 1.00 78.56 88 PRO A C 1
ATOM 621 O O . PRO A 1 88 ? -7.938 4.502 -18.426 1.00 78.56 88 PRO A O 1
ATOM 624 N N . GLN A 1 89 ? -8.851 5.546 -20.182 1.00 81.75 89 GLN A N 1
ATOM 625 C CA . GLN A 1 89 ? -8.998 6.842 -19.506 1.00 81.75 89 GLN A CA 1
ATOM 626 C C . GLN A 1 89 ? -10.117 6.866 -18.451 1.00 81.75 89 GLN A C 1
ATOM 628 O O . GLN A 1 89 ? -10.178 7.787 -17.643 1.00 81.75 89 GLN A O 1
ATOM 633 N N . SER A 1 90 ? -11.010 5.871 -18.448 1.00 83.25 90 SER A N 1
ATOM 634 C CA . SER A 1 90 ? -12.194 5.838 -17.577 1.00 83.25 90 SER A CA 1
ATOM 635 C C . SER A 1 90 ? -12.134 4.777 -16.477 1.00 83.25 90 SER A C 1
ATOM 637 O O . SER A 1 90 ? -13.086 4.652 -15.709 1.00 83.25 90 SER A O 1
ATOM 639 N N . THR A 1 91 ? -11.024 4.041 -16.354 1.00 82.81 91 THR A N 1
ATOM 640 C CA . THR A 1 91 ? -10.892 2.921 -15.408 1.00 82.81 91 THR A CA 1
ATOM 641 C C . THR A 1 91 ? -11.172 3.340 -13.961 1.00 82.81 91 THR A C 1
ATOM 643 O O . THR A 1 91 ? -11.989 2.710 -13.292 1.00 82.81 91 THR A O 1
ATOM 646 N N . LEU A 1 92 ? -10.584 4.450 -13.493 1.00 85.94 92 LEU A N 1
ATOM 647 C CA . LEU A 1 92 ? -10.859 4.983 -12.150 1.00 85.94 92 LEU A CA 1
ATOM 648 C C . LEU A 1 92 ? -12.340 5.343 -11.978 1.00 85.94 92 LEU A C 1
ATOM 650 O O . LEU A 1 92 ? -12.954 4.992 -10.973 1.00 85.94 92 LEU A O 1
ATOM 654 N N . VAL A 1 93 ? -12.944 5.992 -12.976 1.00 88.81 93 VAL A N 1
ATOM 655 C CA . VAL A 1 93 ? -14.365 6.365 -12.933 1.00 88.81 93 VAL A CA 1
ATOM 656 C C . VAL A 1 93 ? -15.246 5.120 -12.812 1.00 88.81 93 VAL A C 1
ATOM 658 O O . VAL A 1 93 ? -16.155 5.101 -11.987 1.00 88.81 93 VAL A O 1
ATOM 661 N N . MET A 1 94 ? -14.954 4.056 -13.566 1.00 78.81 94 MET A N 1
ATOM 662 C CA . MET A 1 94 ? -15.678 2.786 -13.463 1.00 78.81 94 MET A CA 1
ATOM 663 C C . MET A 1 94 ? -15.566 2.167 -12.064 1.00 78.81 94 MET A C 1
ATOM 665 O O . MET A 1 94 ? -16.579 1.735 -11.517 1.00 78.81 94 MET A O 1
ATOM 669 N N . MET A 1 95 ? -14.375 2.172 -11.455 1.00 84.75 95 MET A N 1
ATOM 670 C CA . MET A 1 95 ? -14.170 1.675 -10.087 1.00 84.75 95 MET A CA 1
ATOM 671 C C . MET A 1 95 ? -15.028 2.432 -9.063 1.00 84.75 95 MET A C 1
ATOM 673 O O . MET A 1 95 ? -15.722 1.818 -8.249 1.00 84.75 95 MET A O 1
ATOM 677 N N . PHE A 1 96 ? -15.036 3.766 -9.131 1.00 90.12 96 PHE A N 1
ATOM 678 C CA . PHE A 1 96 ? -15.840 4.601 -8.235 1.00 90.12 96 PHE A CA 1
ATOM 679 C C . PHE A 1 96 ? -17.348 4.477 -8.497 1.00 90.12 96 PHE A C 1
ATOM 681 O O . 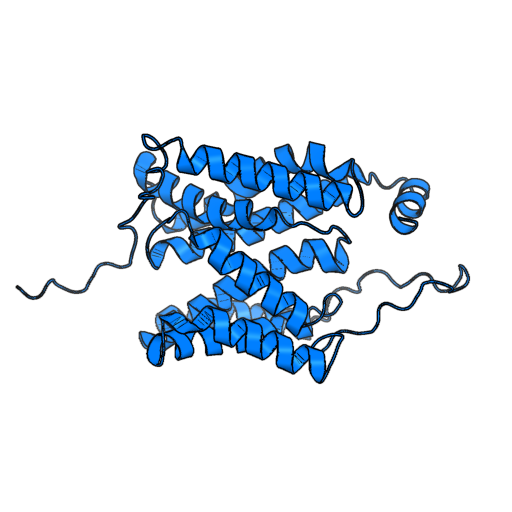PHE A 1 96 ? -18.132 4.515 -7.549 1.00 90.12 96 PHE A O 1
ATOM 688 N N . LEU A 1 97 ? -17.771 4.270 -9.748 1.00 85.94 97 LEU A N 1
ATOM 689 C CA . LEU A 1 97 ? -19.169 3.974 -10.072 1.00 85.94 97 LEU A CA 1
ATOM 690 C C . LEU A 1 97 ? -19.614 2.640 -9.473 1.00 85.94 97 LEU A C 1
ATOM 692 O O . LEU A 1 97 ? -20.692 2.574 -8.885 1.00 85.94 97 LEU A O 1
ATOM 696 N N . VAL A 1 98 ? -18.785 1.598 -9.563 1.00 80.06 98 VAL A N 1
ATOM 697 C CA . VAL A 1 98 ? -19.069 0.304 -8.923 1.00 80.06 98 VAL A CA 1
ATOM 698 C C . VAL A 1 98 ? -19.207 0.478 -7.415 1.00 80.06 98 VAL A C 1
ATOM 700 O O . VAL A 1 98 ? -20.164 -0.031 -6.839 1.00 80.06 98 VAL A O 1
ATOM 703 N N . MET A 1 99 ? -18.322 1.250 -6.779 1.00 87.50 99 MET A N 1
ATOM 704 C CA . MET A 1 99 ? -18.455 1.580 -5.359 1.00 87.50 99 MET A CA 1
ATOM 705 C C . MET A 1 99 ? -19.771 2.282 -5.045 1.00 87.50 99 MET A C 1
ATOM 707 O O . MET A 1 99 ? -20.480 1.850 -4.139 1.00 87.50 99 MET A O 1
ATOM 711 N N . ALA A 1 100 ? -20.131 3.319 -5.800 1.00 88.50 100 ALA A N 1
ATOM 712 C CA . ALA A 1 100 ? -21.387 4.033 -5.598 1.00 88.50 100 ALA A CA 1
ATOM 713 C C . ALA A 1 100 ? -22.599 3.095 -5.731 1.00 88.50 100 ALA A C 1
ATOM 715 O O . ALA A 1 100 ? -23.470 3.089 -4.864 1.00 88.50 100 ALA A O 1
ATOM 716 N N . VAL A 1 101 ? -22.630 2.253 -6.768 1.00 81.38 101 VAL A N 1
ATOM 717 C CA . VAL A 1 101 ? -23.703 1.270 -6.987 1.00 81.38 101 VAL A CA 1
ATOM 718 C C . VAL A 1 101 ? -23.770 0.261 -5.840 1.00 81.38 101 VAL A C 1
ATOM 720 O O . VAL A 1 101 ? -24.854 0.013 -5.311 1.00 81.38 101 VAL A O 1
ATOM 723 N N . VAL A 1 102 ? -22.629 -0.293 -5.418 1.00 80.06 102 VAL A N 1
ATOM 724 C CA . VAL A 1 102 ? -22.575 -1.245 -4.302 1.00 80.06 102 VAL A CA 1
ATOM 725 C C . VAL A 1 102 ? -23.074 -0.598 -3.019 1.00 80.06 102 VAL A C 1
ATOM 727 O O . VAL A 1 102 ? -23.877 -1.222 -2.342 1.00 80.06 102 VAL A O 1
ATOM 730 N N . LEU A 1 103 ? -22.681 0.639 -2.707 1.00 84.81 103 LEU A N 1
ATOM 731 C CA . LEU A 1 103 ? -23.114 1.324 -1.487 1.00 84.81 103 LEU A CA 1
ATOM 732 C C . LEU A 1 103 ? -24.594 1.719 -1.502 1.00 84.81 103 LEU A C 1
ATOM 734 O O . LEU A 1 103 ? -25.246 1.645 -0.463 1.00 84.81 103 LEU A O 1
ATOM 738 N N . ILE A 1 104 ? -25.147 2.088 -2.661 1.00 87.88 104 ILE A N 1
ATOM 739 C CA . ILE A 1 104 ? -26.587 2.361 -2.800 1.00 87.88 104 ILE A CA 1
ATOM 740 C C . ILE A 1 104 ? -27.404 1.092 -2.520 1.00 87.88 104 ILE A C 1
ATOM 742 O O . ILE A 1 104 ? -28.449 1.156 -1.877 1.00 87.88 104 ILE A O 1
ATOM 746 N N . ILE A 1 105 ? -26.929 -0.066 -2.988 1.00 80.88 105 ILE A N 1
ATOM 747 C CA . ILE A 1 105 ? -27.624 -1.350 -2.814 1.00 80.88 105 ILE A CA 1
ATOM 748 C C . ILE A 1 105 ? -27.325 -1.964 -1.434 1.00 80.88 105 ILE A C 1
ATOM 750 O O . ILE A 1 105 ? -28.188 -2.603 -0.830 1.00 80.88 105 ILE A O 1
ATOM 754 N N . ARG A 1 106 ? -26.099 -1.794 -0.934 1.00 81.81 106 ARG A N 1
ATOM 755 C CA . ARG A 1 106 ? -25.578 -2.319 0.333 1.00 81.81 106 ARG A CA 1
ATOM 756 C C . ARG A 1 106 ? -24.651 -1.289 1.003 1.00 81.81 106 ARG A C 1
ATOM 758 O O . ARG A 1 106 ? -23.447 -1.298 0.747 1.00 81.81 106 ARG A O 1
ATOM 765 N N . PRO A 1 107 ? -25.163 -0.459 1.931 1.00 84.69 107 PRO A N 1
ATOM 766 C CA . PRO A 1 107 ? -24.405 0.648 2.530 1.00 84.69 107 PRO A CA 1
ATOM 767 C C . PRO A 1 107 ? -23.206 0.209 3.383 1.00 84.69 107 PRO A C 1
ATOM 769 O O . PRO A 1 107 ? -22.313 1.008 3.637 1.00 84.69 107 PRO A O 1
ATOM 772 N N . TYR A 1 108 ? -23.156 -1.063 3.788 1.00 85.25 108 TYR A N 1
ATOM 773 C CA . TYR A 1 108 ? -22.041 -1.650 4.539 1.00 85.25 108 TYR A CA 1
ATOM 774 C C . TYR A 1 108 ? -21.042 -2.411 3.642 1.00 85.25 108 TYR A C 1
ATOM 776 O O . TYR A 1 108 ? -20.169 -3.109 4.151 1.00 85.25 108 TYR A O 1
ATOM 784 N N . GLY A 1 109 ? -21.169 -2.320 2.313 1.00 86.19 109 GLY A N 1
ATOM 785 C CA . GLY A 1 109 ? -20.375 -3.089 1.350 1.00 86.19 109 GLY A CA 1
ATOM 786 C C . GLY A 1 109 ? -20.935 -4.492 1.068 1.00 86.19 109 GLY A C 1
ATOM 787 O O . GLY A 1 109 ? -22.025 -4.867 1.502 1.00 86.19 109 GLY A O 1
ATOM 788 N N . LEU A 1 110 ? -20.183 -5.297 0.315 1.00 78.94 110 LEU A N 1
ATOM 789 C CA . LEU A 1 110 ? -20.573 -6.623 -0.168 1.00 78.94 110 LEU A CA 1
ATOM 790 C C . LEU A 1 110 ? -20.852 -7.592 0.983 1.00 78.94 110 LEU A C 1
ATOM 792 O O . LEU A 1 110 ? -21.869 -8.290 0.951 1.00 78.94 110 LEU A O 1
ATOM 796 N N . LEU A 1 111 ? -19.962 -7.633 1.981 1.00 83.62 111 LEU A N 1
ATOM 797 C CA . LEU A 1 111 ? -20.032 -8.547 3.128 1.00 83.62 111 LEU A CA 1
ATOM 798 C C . LEU A 1 111 ? -19.780 -7.850 4.477 1.00 83.62 111 LEU A C 1
ATOM 800 O O . LEU A 1 111 ? -19.490 -8.537 5.461 1.00 83.62 111 LEU A O 1
ATOM 804 N N . GLY A 1 112 ? -19.842 -6.518 4.542 1.00 75.12 112 GLY A N 1
ATOM 805 C CA . GLY A 1 112 ? -19.708 -5.792 5.803 1.00 75.12 112 GLY A CA 1
ATOM 806 C C . GLY A 1 112 ? -20.955 -5.917 6.675 1.00 75.12 112 GLY A C 1
ATOM 807 O O . GLY A 1 112 ? -22.072 -6.117 6.193 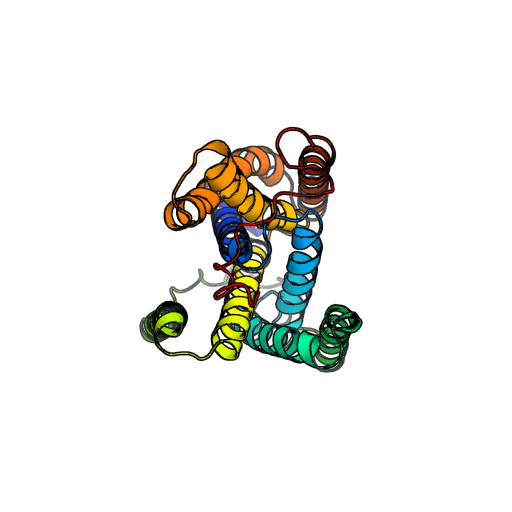1.00 75.12 112 GLY A O 1
ATOM 808 N N . LYS A 1 113 ? -20.742 -5.834 7.986 1.00 76.88 113 LYS A N 1
ATOM 809 C CA . LYS A 1 113 ? -21.801 -5.817 8.996 1.00 76.88 113 LYS A CA 1
ATOM 810 C C . LYS A 1 113 ? -21.938 -4.388 9.530 1.00 76.88 113 LYS A C 1
ATOM 812 O O . LYS A 1 113 ? -20.931 -3.681 9.529 1.00 76.88 113 LYS A O 1
ATOM 817 N N . PRO A 1 114 ? -23.134 -3.966 9.974 1.00 68.88 114 PRO A N 1
ATOM 818 C CA . PRO A 1 114 ? -23.273 -2.709 10.696 1.00 68.88 114 PRO A CA 1
ATOM 819 C C . PRO A 1 114 ? -22.349 -2.726 11.916 1.00 68.88 114 PRO A C 1
ATOM 821 O O . PRO A 1 114 ? -22.329 -3.716 12.650 1.00 68.88 114 PRO A O 1
ATOM 824 N N . GLU A 1 115 ? -21.578 -1.656 12.106 1.00 59.78 115 GLU A N 1
ATOM 825 C CA . GLU A 1 115 ? -20.894 -1.379 13.369 1.00 59.78 115 GLU A CA 1
ATOM 826 C C . GLU A 1 115 ? -21.988 -1.268 14.431 1.00 59.78 115 GLU A C 1
ATOM 828 O O . GLU A 1 115 ? -22.760 -0.310 14.447 1.00 59.78 115 GLU A O 1
ATOM 833 N N . ALA A 1 116 ? -22.157 -2.320 15.232 1.00 53.72 116 ALA A N 1
ATOM 834 C CA . ALA A 1 116 ? -23.102 -2.289 16.330 1.00 53.72 116 ALA A CA 1
ATOM 835 C C . ALA A 1 116 ? -22.622 -1.202 17.296 1.00 53.72 116 ALA A C 1
ATOM 837 O O . ALA A 1 116 ? -21.499 -1.278 17.788 1.00 53.72 116 ALA A O 1
ATOM 838 N N . GLU A 1 117 ? -23.448 -0.183 17.538 1.00 47.88 117 GLU A N 1
ATOM 839 C CA . GLU A 1 117 ? -23.244 0.736 18.655 1.00 47.88 117 GLU A CA 1
ATOM 840 C C . GLU A 1 117 ? -23.057 -0.106 19.923 1.00 47.88 117 GLU A C 1
ATOM 842 O O . GLU A 1 117 ? -23.975 -0.800 20.369 1.00 47.88 117 GLU A O 1
ATOM 847 N N . GLU A 1 118 ? -21.848 -0.085 20.476 1.00 48.16 118 GLU A N 1
ATOM 848 C CA . GLU A 1 118 ? -21.489 -0.738 21.731 1.00 48.16 118 GLU A CA 1
ATOM 849 C C . GLU A 1 118 ? -22.279 -0.084 22.880 1.00 48.16 118 GLU A C 1
ATOM 851 O O . GLU A 1 118 ? -21.839 0.852 23.533 1.00 48.16 118 GLU A O 1
ATOM 856 N N . HIS A 1 119 ? -23.500 -0.561 23.110 1.00 51.44 119 HIS A N 1
ATOM 857 C CA . HIS A 1 119 ? -24.223 -0.433 24.382 1.00 51.44 119 HIS A CA 1
ATOM 858 C C . HIS A 1 119 ? -24.338 -1.801 25.074 1.00 51.44 119 HIS A C 1
ATOM 860 O O . HIS A 1 119 ? -25.257 -2.055 25.855 1.00 51.44 119 HIS A O 1
ATOM 866 N N . LEU A 1 120 ? -23.426 -2.723 24.765 1.00 53.03 120 LEU A N 1
ATOM 867 C CA . LEU A 1 120 ? -23.445 -4.065 25.327 1.00 53.03 120 LEU A CA 1
ATOM 868 C C . LEU A 1 120 ? -22.940 -4.024 26.785 1.00 53.03 120 LEU A C 1
ATOM 870 O O . LEU A 1 120 ? -21.875 -3.468 27.044 1.00 53.03 120 LEU A O 1
ATOM 874 N N . PRO A 1 121 ? -23.677 -4.591 27.760 1.00 54.94 121 PRO A N 1
ATOM 875 C CA . PRO A 1 121 ? -23.206 -4.702 29.139 1.00 54.94 121 PRO A CA 1
ATOM 876 C C . PRO A 1 121 ? -21.870 -5.473 29.209 1.00 54.94 121 PRO A C 1
ATOM 878 O O . PRO A 1 121 ? -21.643 -6.358 28.381 1.00 54.94 121 PRO A O 1
ATOM 881 N N . PRO A 1 122 ? -21.007 -5.196 30.210 1.00 56.12 122 PRO A N 1
ATOM 882 C CA . PRO A 1 122 ? -19.599 -5.630 30.285 1.00 56.12 122 PRO A CA 1
ATOM 883 C C . PRO A 1 122 ? -19.336 -7.151 30.256 1.00 56.12 122 PRO A C 1
ATOM 885 O O . PRO A 1 122 ? -18.184 -7.573 30.274 1.00 56.12 122 PRO A O 1
ATOM 888 N N . GLU A 1 123 ? -20.370 -7.990 30.186 1.00 56.09 123 GLU A N 1
ATOM 889 C CA . GLU A 1 123 ? -20.262 -9.441 29.976 1.00 56.09 123 GLU A CA 1
ATOM 890 C C . GLU A 1 123 ? -20.170 -9.858 28.494 1.00 56.09 123 GLU A C 1
ATOM 892 O O . GLU A 1 123 ? -19.867 -11.015 28.209 1.00 56.09 123 GLU A O 1
ATOM 897 N N . LEU A 1 124 ? -20.414 -8.948 27.544 1.00 53.34 124 LEU A N 1
ATOM 898 C CA . LEU A 1 124 ? -20.483 -9.249 26.105 1.00 53.34 124 LEU A CA 1
ATOM 899 C C . LEU A 1 124 ? -19.289 -8.700 25.306 1.00 53.34 124 LEU A C 1
ATOM 901 O O . LEU A 1 124 ? -19.401 -8.514 24.096 1.00 53.34 124 LEU A O 1
ATOM 905 N N . VAL A 1 125 ? -18.152 -8.465 25.974 1.00 57.16 125 VAL A N 1
ATOM 906 C CA . VAL A 1 125 ? -16.875 -8.092 25.340 1.00 57.16 125 VAL A CA 1
ATOM 907 C C . VAL A 1 125 ? -16.575 -9.083 24.213 1.00 57.16 125 VAL A C 1
ATOM 909 O O . VAL A 1 125 ? -16.510 -10.298 24.440 1.00 57.16 125 VAL A O 1
ATOM 912 N N . GLU A 1 126 ? -16.451 -8.575 22.986 1.00 57.25 126 GLU A N 1
ATOM 913 C CA . GLU A 1 126 ? -16.282 -9.411 21.802 1.00 57.25 126 GLU A CA 1
ATOM 914 C C . GLU A 1 126 ? -15.084 -10.360 21.949 1.00 57.25 126 GLU A C 1
ATOM 916 O O . GLU A 1 126 ? -14.012 -10.024 22.456 1.00 57.25 126 GLU A O 1
ATOM 921 N N . SER A 1 127 ? -15.281 -11.603 21.506 1.00 51.97 127 SER A N 1
ATOM 922 C CA . SER A 1 127 ? -14.245 -12.629 21.583 1.00 51.97 127 SER A CA 1
ATOM 923 C C . SER A 1 127 ? -13.011 -12.234 20.754 1.00 51.97 127 SER A C 1
ATOM 925 O O . SER A 1 127 ? -13.176 -11.818 19.606 1.00 51.97 127 SER A O 1
ATOM 927 N N . PRO A 1 128 ? -11.780 -12.482 21.251 1.00 59.72 128 PRO A N 1
ATOM 928 C CA . PRO A 1 128 ? -10.547 -12.280 20.494 1.00 59.72 128 PRO A CA 1
ATOM 929 C C . PRO A 1 128 ? -10.625 -12.920 19.105 1.00 59.72 128 PRO A C 1
ATOM 931 O O . PRO A 1 128 ? -11.162 -14.027 18.978 1.00 59.72 128 PRO A O 1
ATOM 934 N N . LEU A 1 129 ? -10.057 -12.256 18.086 1.00 55.94 129 LEU A N 1
ATOM 935 C CA . LEU A 1 129 ? -9.922 -12.768 16.715 1.00 55.94 129 LEU A CA 1
ATOM 936 C C . LEU A 1 129 ? -9.510 -14.244 16.740 1.00 55.94 129 LEU A C 1
ATOM 938 O O . LEU A 1 129 ? -8.351 -14.588 16.990 1.00 55.94 129 LEU A O 1
ATOM 942 N N . ARG A 1 130 ? -10.473 -15.139 16.500 1.00 58.47 130 ARG A N 1
ATOM 943 C CA . ARG A 1 130 ? -10.195 -16.574 16.492 1.00 58.47 130 ARG A CA 1
ATOM 944 C C . ARG A 1 130 ? -9.286 -16.863 15.297 1.00 58.47 130 ARG A C 1
ATOM 946 O O . ARG A 1 130 ? -9.597 -16.418 14.189 1.00 58.47 130 ARG A O 1
ATOM 953 N N . PRO A 1 131 ? -8.177 -17.602 15.479 1.00 58.81 131 PRO A N 1
ATOM 954 C CA . PRO A 1 131 ? -7.316 -17.965 14.366 1.00 58.81 131 PRO A CA 1
ATOM 955 C C . PRO A 1 131 ? -8.150 -18.673 13.298 1.00 58.81 131 PRO A C 1
ATOM 957 O O . PRO A 1 131 ? -8.940 -19.568 13.609 1.00 58.81 131 PRO A O 1
ATOM 960 N N . ALA A 1 132 ? -7.985 -18.246 12.043 1.00 64.88 132 ALA A N 1
ATOM 961 C CA . ALA A 1 132 ? -8.716 -18.813 10.920 1.00 64.88 132 ALA A CA 1
ATOM 962 C C . ALA A 1 132 ? -8.591 -20.349 10.927 1.00 64.88 132 ALA A C 1
ATOM 964 O O . ALA A 1 132 ? -7.480 -20.866 11.117 1.00 64.88 132 ALA A O 1
ATOM 965 N N . PRO A 1 133 ? -9.697 -21.093 10.729 1.00 74.62 133 PRO A N 1
ATOM 966 C CA . PRO A 1 133 ? -9.658 -22.548 10.747 1.00 74.62 133 PRO A CA 1
ATOM 967 C C . PRO A 1 133 ? -8.664 -23.052 9.700 1.00 74.62 133 PRO A C 1
ATOM 969 O O . PRO A 1 133 ? -8.503 -22.441 8.642 1.00 74.62 133 PRO A O 1
ATOM 972 N N . LEU A 1 134 ? -8.007 -24.182 9.982 1.00 69.75 134 LEU A N 1
ATOM 973 C CA . LEU A 1 134 ? -6.927 -24.736 9.153 1.00 69.75 134 LEU A CA 1
ATOM 974 C C . LEU A 1 134 ? -7.300 -24.810 7.664 1.00 69.75 134 LEU A C 1
ATOM 976 O O . LEU A 1 134 ? -6.472 -24.519 6.814 1.00 69.75 134 LEU A O 1
ATOM 980 N N . ARG A 1 135 ? -8.565 -25.113 7.349 1.00 65.31 135 ARG A N 1
ATOM 981 C CA . ARG A 1 135 ? -9.087 -25.135 5.974 1.00 65.31 135 ARG A CA 1
ATOM 982 C C . ARG A 1 135 ? -8.988 -23.783 5.274 1.00 65.31 135 ARG A C 1
ATOM 984 O O . ARG A 1 135 ? -8.579 -23.736 4.126 1.00 65.31 135 ARG A O 1
ATOM 991 N N . LEU A 1 136 ? -9.326 -22.696 5.964 1.00 67.00 136 LEU A N 1
ATOM 992 C CA . LEU A 1 136 ? -9.264 -21.344 5.412 1.00 67.00 136 LEU A CA 1
ATOM 993 C C . LEU A 1 136 ? -7.811 -20.871 5.272 1.00 67.00 136 LEU A C 1
ATOM 995 O O . LEU A 1 136 ? -7.476 -20.216 4.293 1.00 67.00 136 LEU A O 1
ATOM 999 N N . ARG A 1 137 ? -6.929 -21.264 6.204 1.00 67.06 137 ARG A N 1
ATOM 1000 C CA . ARG A 1 137 ? -5.478 -21.037 6.087 1.00 67.06 137 ARG A CA 1
ATOM 1001 C C . ARG A 1 137 ? -4.871 -21.796 4.910 1.00 67.06 137 ARG A C 1
ATOM 1003 O O . ARG A 1 137 ? -4.119 -21.210 4.146 1.00 67.06 137 ARG A O 1
ATOM 1010 N N . LEU A 1 138 ? -5.218 -23.072 4.750 1.00 62.44 138 LEU A N 1
ATOM 1011 C CA . LEU A 1 138 ? -4.785 -23.898 3.623 1.00 62.44 138 LEU A CA 1
ATOM 1012 C C . LEU A 1 138 ? -5.340 -23.373 2.301 1.00 62.44 138 LEU A C 1
ATOM 1014 O O . LEU A 1 138 ? -4.624 -23.391 1.312 1.00 62.44 138 LEU A O 1
ATOM 1018 N N . LEU A 1 139 ? -6.573 -22.864 2.284 1.00 67.19 139 LEU A N 1
ATOM 1019 C CA . LEU A 1 139 ? -7.173 -22.264 1.096 1.00 67.19 139 LEU A CA 1
ATOM 1020 C C . LEU A 1 139 ? -6.502 -20.930 0.745 1.00 67.19 139 LEU A C 1
ATOM 1022 O O . LEU A 1 139 ? -6.156 -20.721 -0.409 1.00 67.19 139 LEU A O 1
ATOM 1026 N N . GLY A 1 140 ? -6.223 -20.072 1.732 1.00 56.34 140 GLY A N 1
ATOM 1027 C CA . GLY A 1 140 ? -5.448 -18.843 1.531 1.00 56.34 140 GLY A CA 1
ATOM 1028 C C . GLY A 1 140 ? -4.018 -19.117 1.058 1.00 56.34 140 GLY A C 1
ATOM 1029 O O . GLY A 1 140 ? -3.540 -18.463 0.138 1.00 56.34 140 GLY A O 1
ATOM 1030 N N . LEU A 1 141 ? -3.358 -20.133 1.621 1.00 62.31 141 LEU A N 1
ATOM 1031 C CA . LEU A 1 141 ? -2.029 -20.573 1.195 1.00 62.31 141 LEU A CA 1
ATOM 1032 C C . LEU A 1 141 ? -2.062 -21.215 -0.199 1.00 62.31 141 LEU A C 1
ATOM 1034 O O . LEU A 1 141 ? -1.171 -20.963 -0.996 1.00 62.31 141 LEU A O 1
ATOM 1038 N N . ALA A 1 142 ? -3.097 -21.987 -0.531 1.00 65.88 142 ALA A N 1
ATOM 1039 C CA . ALA A 1 142 ? -3.283 -22.557 -1.862 1.00 65.88 142 ALA A CA 1
ATOM 1040 C C . ALA A 1 142 ? -3.553 -21.474 -2.914 1.00 65.88 142 ALA A C 1
ATOM 1042 O O . ALA A 1 142 ? -3.001 -21.554 -4.003 1.00 65.88 142 ALA A O 1
ATOM 1043 N N . VAL A 1 143 ? -4.338 -20.442 -2.590 1.00 62.16 143 VAL A N 1
ATOM 1044 C CA . VAL A 1 143 ? -4.559 -19.275 -3.462 1.00 62.16 143 VAL A CA 1
ATOM 1045 C C . VAL A 1 143 ? -3.268 -18.472 -3.634 1.00 62.16 143 VAL A C 1
ATOM 1047 O O . VAL A 1 143 ? -2.933 -18.114 -4.759 1.00 62.16 143 VAL A O 1
ATOM 1050 N N . LEU A 1 144 ? -2.507 -18.248 -2.556 1.00 56.44 144 LEU A N 1
ATOM 1051 C CA . LEU A 1 144 ? -1.192 -17.603 -2.609 1.00 56.44 144 LEU A CA 1
ATOM 1052 C C . LEU A 1 144 ? -0.218 -18.395 -3.493 1.00 56.44 144 LEU A C 1
ATOM 1054 O O . LEU A 1 144 ? 0.424 -17.813 -4.358 1.00 56.44 144 LEU A O 1
ATOM 1058 N N . LEU A 1 145 ? -0.133 -19.716 -3.310 1.00 60.31 145 LEU A N 1
ATOM 1059 C CA . LEU A 1 145 ? 0.727 -20.597 -4.104 1.00 60.31 145 LEU A CA 1
ATOM 1060 C C . LEU A 1 145 ? 0.257 -20.713 -5.559 1.00 60.31 145 LEU A C 1
ATOM 1062 O O . LEU A 1 145 ? 1.092 -20.779 -6.454 1.00 60.31 145 LEU A O 1
ATOM 1066 N N . ALA A 1 146 ? -1.053 -20.698 -5.813 1.00 61.00 146 ALA A N 1
ATOM 1067 C CA . ALA A 1 146 ? -1.603 -20.654 -7.164 1.00 61.00 146 ALA A CA 1
ATOM 1068 C C . ALA A 1 146 ? -1.235 -19.335 -7.862 1.00 61.00 146 ALA A C 1
ATOM 1070 O O . ALA A 1 146 ? -0.735 -19.370 -8.982 1.00 61.00 146 ALA A O 1
ATOM 1071 N N . LEU A 1 147 ? -1.384 -18.190 -7.184 1.00 54.12 147 LEU A N 1
ATOM 1072 C CA . LEU A 1 147 ? -0.928 -16.879 -7.669 1.00 54.12 147 LEU A CA 1
ATOM 1073 C C . LEU A 1 147 ? 0.586 -16.848 -7.926 1.00 54.12 147 LEU A C 1
ATOM 1075 O O . LEU A 1 147 ? 1.014 -16.314 -8.945 1.00 54.12 147 LEU A O 1
ATOM 1079 N N . LEU A 1 148 ? 1.390 -17.468 -7.055 1.00 58.06 148 LEU A N 1
ATOM 1080 C CA . LEU A 1 148 ? 2.849 -17.545 -7.202 1.00 58.06 148 LEU A CA 1
ATOM 1081 C C . LEU A 1 148 ? 3.298 -18.503 -8.324 1.00 58.06 148 LEU A C 1
ATOM 1083 O O . LEU A 1 148 ? 4.355 -18.302 -8.916 1.00 58.06 148 LEU A O 1
ATOM 1087 N N . GLY A 1 149 ? 2.516 -19.551 -8.606 1.00 56.56 149 GLY A N 1
ATOM 1088 C CA . GLY A 1 149 ? 2.788 -20.562 -9.635 1.00 56.56 149 GLY A CA 1
ATOM 1089 C C . GLY A 1 149 ? 2.262 -20.208 -11.032 1.00 56.56 149 GLY A C 1
ATOM 1090 O O . GLY A 1 149 ? 2.732 -20.751 -12.028 1.00 56.56 149 GLY A O 1
ATOM 1091 N N . LEU A 1 150 ? 1.321 -19.268 -11.138 1.00 54.31 150 LEU A N 1
ATOM 1092 C CA . LEU A 1 150 ? 0.745 -18.815 -12.405 1.00 54.31 150 LEU A CA 1
ATOM 1093 C C . LEU A 1 150 ? 1.720 -18.217 -13.440 1.00 5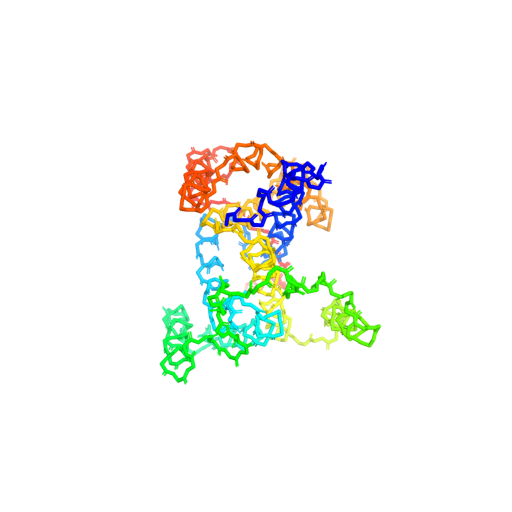4.31 150 LEU A C 1
ATOM 1095 O O . LEU A 1 150 ? 1.478 -18.467 -14.625 1.00 54.31 150 LEU A O 1
ATOM 1099 N N . PRO A 1 151 ? 2.826 -17.516 -13.096 1.00 55.84 151 PRO A N 1
ATOM 1100 C CA . PRO A 1 151 ? 3.770 -17.053 -14.115 1.00 55.84 151 PRO A CA 1
ATOM 1101 C C . PRO A 1 151 ? 4.426 -18.180 -14.921 1.00 55.84 151 PRO A C 1
ATOM 1103 O O . PRO A 1 151 ? 4.964 -17.924 -15.994 1.00 55.84 151 PRO A O 1
ATOM 1106 N N . PHE A 1 152 ? 4.345 -19.425 -14.447 1.00 59.12 152 PHE A N 1
ATOM 1107 C CA . PHE A 1 152 ? 4.901 -20.590 -15.130 1.00 59.12 152 PHE A CA 1
ATOM 1108 C C . PHE A 1 152 ? 3.929 -21.241 -16.129 1.00 59.12 152 PHE A C 1
ATOM 1110 O O . PHE A 1 152 ? 4.366 -22.047 -16.948 1.00 59.12 152 PHE A O 1
ATOM 1117 N N . PHE A 1 153 ? 2.629 -20.905 -16.087 1.00 58.41 153 PHE A N 1
ATOM 1118 C CA . PHE A 1 153 ? 1.589 -21.602 -16.864 1.00 58.41 153 PHE A CA 1
ATOM 1119 C C . PHE A 1 153 ? 0.591 -20.685 -17.601 1.00 58.41 153 PHE A C 1
ATOM 1121 O O . PHE A 1 153 ? -0.174 -21.184 -18.427 1.00 58.41 153 PHE A O 1
ATOM 1128 N N . GLY A 1 154 ? 0.563 -19.375 -17.321 1.00 57.62 154 GLY A N 1
ATOM 1129 C CA . GLY A 1 154 ? -0.409 -18.433 -17.896 1.00 57.62 154 GLY A CA 1
ATOM 1130 C C . GLY A 1 154 ? 0.067 -17.680 -19.148 1.00 57.62 154 GLY A C 1
ATOM 1131 O O . GLY A 1 154 ? 1.249 -17.386 -19.307 1.00 57.62 154 GLY A O 1
ATOM 1132 N N . GLY A 1 155 ? -0.870 -17.311 -20.031 1.00 69.44 155 GLY A N 1
ATOM 1133 C CA . GLY A 1 155 ? -0.616 -16.382 -21.144 1.00 69.44 155 GLY A CA 1
ATOM 1134 C C . GLY A 1 155 ? -0.421 -14.930 -20.673 1.00 69.44 155 GLY A C 1
ATOM 1135 O O . GLY A 1 155 ? -0.783 -14.582 -19.549 1.00 69.44 155 GLY A O 1
ATOM 1136 N N . SER A 1 156 ? 0.100 -14.044 -21.533 1.00 73.44 156 SER A N 1
ATOM 1137 C CA . SER A 1 156 ? 0.471 -12.658 -21.172 1.00 73.44 156 SER A CA 1
ATOM 1138 C C . SER A 1 156 ? -0.661 -11.854 -20.514 1.00 73.44 156 SER A C 1
ATOM 1140 O O . SER A 1 156 ? -0.417 -11.107 -19.572 1.00 73.44 156 SER A O 1
ATOM 1142 N N . PHE A 1 157 ? -1.911 -12.041 -20.954 1.00 73.19 157 PHE A N 1
ATOM 1143 C CA . PHE A 1 157 ? -3.073 -11.373 -20.354 1.00 73.19 157 PHE A CA 1
ATOM 1144 C C . PHE A 1 157 ? -3.382 -11.873 -18.934 1.00 73.19 157 PHE A C 1
ATOM 1146 O O . PHE A 1 157 ? -3.680 -11.076 -18.048 1.00 73.19 157 PHE A O 1
ATOM 1153 N N . GLN A 1 158 ? -3.266 -13.182 -18.694 1.00 76.25 158 GLN A N 1
ATOM 1154 C CA . GLN A 1 158 ? -3.509 -13.772 -17.375 1.00 76.25 158 GLN A CA 1
ATOM 1155 C C . GLN A 1 158 ? -2.470 -13.276 -16.365 1.00 76.25 158 GLN A C 1
ATOM 1157 O O . GLN A 1 158 ? -2.829 -12.903 -15.256 1.00 76.25 158 GLN A O 1
ATOM 1162 N N . LEU A 1 159 ? -1.202 -13.192 -16.772 1.00 77.12 159 LEU A N 1
ATOM 1163 C CA . LEU A 1 159 ? -0.118 -12.609 -15.975 1.00 77.12 159 LEU A CA 1
ATOM 1164 C C . LEU A 1 159 ? -0.417 -11.166 -15.536 1.00 77.12 159 LEU A C 1
ATOM 1166 O O . LEU A 1 159 ? -0.235 -10.829 -14.366 1.00 77.12 159 LEU A O 1
ATOM 1170 N N . VAL A 1 160 ? -0.916 -10.327 -16.448 1.00 79.50 160 VAL A N 1
ATOM 1171 C CA . VAL A 1 160 ? -1.289 -8.938 -16.133 1.00 79.50 160 VAL A CA 1
ATOM 1172 C C . VAL A 1 160 ? -2.462 -8.894 -15.156 1.00 79.50 160 VAL A C 1
ATOM 1174 O O . VAL A 1 160 ? -2.364 -8.197 -14.143 1.00 79.50 160 VAL A O 1
ATOM 1177 N N . LEU A 1 161 ? -3.519 -9.667 -15.430 1.00 81.75 161 LEU A N 1
ATOM 1178 C CA . LEU A 1 161 ? -4.744 -9.707 -14.631 1.00 81.75 161 LEU A CA 1
ATOM 1179 C C . LEU A 1 161 ? -4.492 -10.219 -13.209 1.00 81.75 161 LEU A C 1
ATOM 1181 O O . LEU A 1 161 ? -4.853 -9.559 -12.237 1.00 81.75 161 LEU A O 1
ATOM 1185 N N . PHE A 1 162 ? -3.809 -11.355 -13.064 1.00 82.81 162 PHE A N 1
ATOM 1186 C CA . PHE A 1 162 ? -3.470 -11.899 -11.749 1.00 82.81 162 PHE A CA 1
ATOM 1187 C C . PHE A 1 162 ? -2.490 -11.008 -10.988 1.00 82.81 162 PHE A C 1
ATOM 1189 O O . PHE A 1 162 ? -2.632 -10.853 -9.776 1.00 82.81 162 PHE A O 1
ATOM 1196 N N . GLY A 1 163 ? -1.535 -10.381 -11.683 1.00 86.06 163 GLY A N 1
ATOM 1197 C CA . GLY A 1 163 ? -0.645 -9.397 -11.074 1.00 86.06 163 GLY A CA 1
ATOM 1198 C C . GLY A 1 163 ? -1.405 -8.178 -10.546 1.00 86.06 163 GLY A C 1
ATOM 1199 O O . GLY A 1 163 ? -1.109 -7.698 -9.458 1.00 86.06 163 GLY A O 1
ATOM 1200 N N . GLU A 1 164 ? -2.406 -7.691 -11.282 1.00 86.00 164 GLU A N 1
ATOM 1201 C CA . GLU A 1 164 ? -3.252 -6.568 -10.854 1.00 86.00 164 GLU A CA 1
ATOM 1202 C C . GLU A 1 164 ? -4.079 -6.924 -9.614 1.00 86.00 164 GLU A C 1
ATOM 1204 O O . GLU A 1 164 ? -4.067 -6.198 -8.620 1.00 86.00 164 GLU A O 1
ATOM 1209 N N . ILE A 1 165 ? -4.722 -8.097 -9.633 1.00 88.00 165 ILE A N 1
ATOM 1210 C CA . ILE A 1 165 ? -5.474 -8.623 -8.489 1.00 88.00 165 ILE A CA 1
ATOM 1211 C C . ILE A 1 165 ? -4.558 -8.769 -7.270 1.00 88.00 165 ILE A C 1
ATOM 1213 O O . ILE A 1 165 ? -4.950 -8.386 -6.171 1.00 88.00 165 ILE A O 1
ATOM 1217 N N . ALA A 1 166 ? -3.340 -9.290 -7.440 1.00 90.12 166 ALA A N 1
ATOM 1218 C CA . ALA A 1 166 ? -2.389 -9.460 -6.344 1.00 90.12 166 ALA A CA 1
ATOM 1219 C C . ALA A 1 166 ? -1.941 -8.117 -5.747 1.00 90.12 166 ALA A C 1
ATOM 1221 O O . ALA A 1 166 ? -1.927 -7.974 -4.524 1.00 90.12 166 ALA A O 1
ATOM 1222 N N . ILE A 1 167 ? -1.623 -7.126 -6.585 1.00 92.12 167 ILE A N 1
ATOM 1223 C CA . ILE A 1 167 ? -1.219 -5.785 -6.140 1.00 92.12 167 ILE A CA 1
ATOM 1224 C C . ILE A 1 167 ? -2.353 -5.117 -5.356 1.00 92.12 167 ILE A C 1
ATOM 1226 O O . ILE A 1 167 ? -2.138 -4.656 -4.233 1.00 92.12 167 ILE A O 1
ATOM 1230 N N . PHE A 1 168 ? -3.574 -5.124 -5.894 1.00 91.69 168 PHE A N 1
ATOM 1231 C CA . PHE A 1 168 ? -4.732 -4.563 -5.203 1.00 91.69 168 PHE A CA 1
ATOM 1232 C C . PHE A 1 168 ? -5.120 -5.344 -3.956 1.00 91.69 168 PHE A C 1
ATOM 1234 O O . PHE A 1 168 ? -5.507 -4.735 -2.963 1.00 91.69 168 PHE A O 1
ATOM 1241 N N . ALA A 1 169 ? -4.986 -6.670 -3.961 1.00 91.44 169 ALA A N 1
ATOM 1242 C CA . ALA A 1 169 ? -5.190 -7.473 -2.766 1.00 91.44 169 ALA A CA 1
ATOM 1243 C C . ALA A 1 169 ? -4.168 -7.111 -1.683 1.00 91.44 169 ALA A C 1
ATOM 1245 O O . ALA A 1 169 ? -4.566 -6.931 -0.540 1.00 91.44 169 ALA A O 1
ATOM 1246 N N . LEU A 1 170 ? -2.884 -6.943 -2.013 1.00 93.38 170 LEU A N 1
ATOM 1247 C CA . LEU A 1 170 ? -1.859 -6.536 -1.046 1.00 93.38 170 LEU A CA 1
ATOM 1248 C C . LEU A 1 170 ? -2.108 -5.124 -0.505 1.00 93.38 170 LEU A C 1
ATOM 1250 O O . LEU A 1 170 ? -2.115 -4.947 0.712 1.00 93.38 170 LEU A O 1
ATOM 1254 N N . ALA A 1 171 ? -2.377 -4.154 -1.383 1.00 93.44 171 ALA A N 1
ATOM 1255 C CA . ALA A 1 171 ? -2.675 -2.774 -0.995 1.00 93.44 171 ALA A CA 1
ATOM 1256 C C . ALA A 1 171 ? -3.950 -2.678 -0.141 1.00 93.44 171 ALA A C 1
ATOM 1258 O O . ALA A 1 171 ? -3.985 -1.992 0.880 1.00 93.44 171 ALA A O 1
ATOM 1259 N N . CYS A 1 172 ? -5.001 -3.404 -0.527 1.00 91.94 172 CYS A N 1
ATOM 1260 C CA . CYS A 1 172 ? -6.232 -3.482 0.245 1.00 91.94 172 CYS A CA 1
ATOM 1261 C C . CYS A 1 172 ? -6.003 -4.180 1.583 1.00 91.94 172 CYS A C 1
ATOM 1263 O O . CYS A 1 172 ? -6.495 -3.704 2.597 1.00 91.94 172 CYS A O 1
ATOM 1265 N N . MET A 1 173 ? -5.298 -5.311 1.617 1.00 91.44 173 MET A N 1
ATOM 1266 C CA . MET A 1 173 ? -5.085 -6.069 2.849 1.00 91.44 173 MET A CA 1
ATOM 1267 C C . MET A 1 173 ? -4.214 -5.301 3.839 1.00 91.44 173 MET A C 1
ATOM 1269 O O . MET A 1 173 ? -4.500 -5.349 5.033 1.00 91.44 173 MET A O 1
ATOM 1273 N N . SER A 1 174 ? -3.199 -4.567 3.375 1.00 92.88 174 SER A N 1
ATOM 1274 C CA . SER A 1 174 ? -2.385 -3.713 4.246 1.00 92.88 174 SER A CA 1
ATOM 1275 C C . SER A 1 174 ? -3.220 -2.590 4.866 1.00 92.88 174 SER A C 1
ATOM 1277 O O . SER A 1 174 ? -3.190 -2.383 6.082 1.00 92.88 174 SER A O 1
ATOM 1279 N N . LEU A 1 175 ? -4.038 -1.934 4.040 1.00 90.94 175 LEU A N 1
ATOM 1280 C CA . LEU A 1 175 ? -4.915 -0.844 4.446 1.00 90.94 175 LEU A CA 1
ATOM 1281 C C . LEU A 1 175 ? -6.040 -1.333 5.377 1.00 90.94 175 LEU A C 1
ATOM 1283 O O . LEU A 1 175 ? -6.295 -0.737 6.425 1.00 90.94 175 LEU A O 1
ATOM 1287 N N . PHE A 1 176 ? -6.667 -2.459 5.032 1.00 88.38 176 PHE A N 1
ATOM 1288 C CA . PHE A 1 176 ? -7.690 -3.129 5.830 1.00 88.38 176 PHE A CA 1
ATOM 1289 C C . PHE A 1 176 ? -7.128 -3.583 7.172 1.00 88.38 176 PHE A C 1
ATOM 1291 O O . PHE A 1 176 ? -7.782 -3.409 8.188 1.00 88.38 176 PHE A O 1
ATOM 1298 N N . PHE A 1 177 ? -5.917 -4.142 7.212 1.00 85.44 177 PHE A N 1
ATOM 1299 C CA . PHE A 1 177 ? -5.299 -4.588 8.458 1.00 85.44 177 PHE A CA 1
ATOM 1300 C C . PHE A 1 177 ? -5.131 -3.439 9.462 1.00 85.44 177 PHE A C 1
ATOM 1302 O O . PHE A 1 177 ? -5.339 -3.631 10.661 1.00 85.44 177 PHE A O 1
ATOM 1309 N N . MET A 1 178 ? -4.825 -2.233 8.977 1.00 84.75 178 MET A N 1
ATOM 1310 C CA . MET A 1 178 ? -4.766 -1.044 9.821 1.00 84.75 178 MET A CA 1
ATOM 1311 C C . MET A 1 178 ? -6.143 -0.513 10.231 1.00 84.75 178 MET A C 1
ATOM 1313 O O . MET A 1 178 ? -6.340 -0.209 11.408 1.00 84.75 178 MET A O 1
ATOM 1317 N N . MET A 1 179 ? -7.082 -0.397 9.289 1.00 83.69 179 MET A N 1
ATOM 1318 C CA . MET A 1 179 ? -8.382 0.232 9.554 1.00 83.69 179 MET A CA 1
ATOM 1319 C C . MET A 1 179 ? -9.402 -0.695 10.213 1.00 83.69 179 MET A C 1
ATOM 1321 O O . MET A 1 179 ? -10.117 -0.248 11.099 1.00 83.69 179 MET A O 1
ATOM 1325 N N . GLY A 1 180 ? -9.449 -1.964 9.809 1.00 77.56 180 GLY A N 1
ATOM 1326 C CA . GLY A 1 180 ? -10.386 -2.967 10.308 1.00 77.56 180 GLY A CA 1
ATOM 1327 C C . GLY A 1 180 ? -10.043 -3.401 11.735 1.00 77.56 180 GLY A C 1
ATOM 1328 O O . GLY A 1 180 ? -10.489 -2.771 12.687 1.00 77.56 180 GLY A O 1
ATOM 1329 N N . PRO A 1 181 ? -9.225 -4.452 11.935 1.00 68.94 181 PRO A N 1
ATOM 1330 C CA . PRO A 1 181 ? -8.900 -4.930 13.279 1.00 68.94 181 PRO A CA 1
ATOM 1331 C C . PRO A 1 181 ? -7.981 -3.975 14.055 1.00 68.94 181 PRO A C 1
ATOM 1333 O O . PRO A 1 181 ? -7.954 -4.015 15.280 1.00 68.94 181 PRO A O 1
ATOM 1336 N N . GLY A 1 182 ? -7.200 -3.136 13.365 1.00 71.12 182 GLY A N 1
ATOM 1337 C CA . GLY A 1 182 ? -6.321 -2.166 14.014 1.00 71.12 182 GLY A CA 1
ATOM 1338 C C . GLY A 1 182 ? -7.049 -0.934 14.560 1.00 71.12 182 GLY A C 1
ATOM 1339 O O . GLY A 1 182 ? -6.475 -0.234 15.392 1.00 71.12 182 GLY A O 1
ATOM 1340 N N . GLY A 1 183 ? -8.271 -0.636 14.098 1.00 75.69 183 GLY A N 1
ATOM 1341 C CA . GLY A 1 183 ? -9.022 0.565 14.489 1.00 75.69 183 GLY A CA 1
ATOM 1342 C C . GLY A 1 183 ? -8.286 1.885 14.207 1.00 75.69 183 GLY A C 1
ATOM 1343 O O . GLY A 1 183 ? -8.580 2.917 14.816 1.00 75.69 183 GLY A O 1
ATOM 1344 N N . MET A 1 184 ? -7.280 1.862 13.326 1.00 82.31 184 MET A N 1
ATOM 1345 C CA . MET A 1 184 ? -6.419 2.995 13.005 1.00 82.31 184 MET A CA 1
ATOM 1346 C C . MET A 1 184 ? -6.738 3.505 11.606 1.00 82.31 184 MET A C 1
ATOM 1348 O O . MET A 1 184 ? -6.242 2.980 10.608 1.00 82.31 184 MET A O 1
ATOM 1352 N N . VAL A 1 185 ? -7.523 4.578 11.531 1.00 84.06 185 VAL A N 1
ATOM 1353 C CA . VAL A 1 185 ? -7.758 5.281 10.266 1.00 84.06 185 VAL A CA 1
ATOM 1354 C C . VAL A 1 185 ? -6.444 5.902 9.786 1.00 84.06 185 VAL A C 1
ATOM 1356 O O . VAL A 1 185 ? -5.844 6.720 10.486 1.00 84.06 185 VAL A O 1
ATOM 1359 N N . SER A 1 186 ? -5.990 5.509 8.594 1.00 87.06 186 SER A N 1
ATOM 1360 C CA . SER A 1 186 ? -4.757 6.015 7.986 1.00 87.06 186 SER A CA 1
ATOM 1361 C C . SER A 1 186 ? -4.996 6.442 6.544 1.00 87.06 186 SER A C 1
ATOM 1363 O O . SER A 1 186 ? -5.249 5.615 5.674 1.00 87.06 186 SER A O 1
ATOM 1365 N N . PHE A 1 187 ? -4.860 7.743 6.288 1.00 86.75 187 PHE A N 1
ATOM 1366 C CA . PHE A 1 187 ? -4.881 8.298 4.930 1.00 86.75 187 PHE A CA 1
ATOM 1367 C C . PHE A 1 187 ? -3.483 8.381 4.311 1.00 86.75 187 PHE A C 1
ATOM 1369 O O . PHE A 1 187 ? -3.349 8.550 3.105 1.00 86.75 187 PHE A O 1
ATOM 1376 N N . GLY A 1 188 ? -2.432 8.222 5.118 1.00 89.56 188 GLY A N 1
ATOM 1377 C CA . GLY A 1 188 ? -1.050 8.254 4.645 1.00 89.56 188 GLY A CA 1
ATOM 1378 C C . GLY A 1 188 ? -0.530 6.948 4.043 1.00 89.56 188 GLY A C 1
ATOM 1379 O O . GLY A 1 188 ? 0.643 6.864 3.692 1.00 89.56 188 GLY A O 1
ATOM 1380 N N . HIS A 1 189 ? -1.366 5.913 3.953 1.00 92.88 189 HIS A N 1
ATOM 1381 C CA . HIS A 1 189 ? -0.930 4.562 3.598 1.00 92.88 189 HIS A CA 1
ATOM 1382 C C . HIS A 1 189 ? -0.332 4.465 2.178 1.00 92.88 189 HIS A C 1
ATOM 1384 O O . HIS A 1 189 ? 0.547 3.638 1.934 1.00 92.88 189 HIS A O 1
ATOM 1390 N N . ALA A 1 190 ? -0.746 5.370 1.280 1.00 92.62 190 ALA A N 1
ATOM 1391 C CA . ALA A 1 190 ? -0.218 5.515 -0.078 1.00 92.62 190 ALA A CA 1
ATOM 1392 C C . ALA A 1 190 ? 1.310 5.669 -0.105 1.00 92.62 190 ALA A C 1
ATOM 1394 O O . ALA A 1 190 ? 1.980 5.035 -0.916 1.00 92.62 190 ALA A O 1
ATOM 1395 N N . ALA A 1 191 ? 1.873 6.429 0.842 1.00 95.06 191 ALA A N 1
ATOM 1396 C CA . ALA A 1 191 ? 3.307 6.695 0.894 1.00 95.06 191 ALA A CA 1
ATOM 1397 C C . ALA A 1 191 ? 4.142 5.432 1.148 1.00 95.06 191 ALA A C 1
ATOM 1399 O O . ALA A 1 191 ? 5.255 5.333 0.643 1.00 95.06 191 ALA A O 1
ATOM 1400 N N . PHE A 1 192 ? 3.617 4.446 1.883 1.00 95.81 192 PHE A N 1
ATOM 1401 C CA . PHE A 1 192 ? 4.311 3.166 2.080 1.00 95.81 192 PHE A CA 1
ATOM 1402 C C . PHE A 1 192 ? 4.204 2.263 0.855 1.00 95.81 192 PHE A C 1
ATOM 1404 O O . PHE A 1 192 ? 5.138 1.523 0.561 1.00 95.81 192 PHE A O 1
ATOM 1411 N N . PHE A 1 193 ? 3.084 2.335 0.132 1.00 95.31 193 PHE A N 1
ATOM 1412 C CA . PHE A 1 193 ? 2.915 1.599 -1.113 1.00 95.31 193 PHE A CA 1
ATOM 1413 C C . PHE A 1 193 ? 3.850 2.156 -2.198 1.00 95.31 193 PHE A C 1
ATOM 1415 O O . PHE A 1 193 ? 4.742 1.447 -2.659 1.00 95.31 193 PHE A O 1
ATOM 1422 N N . GLY A 1 194 ? 3.732 3.445 -2.537 1.00 94.94 194 GLY A N 1
ATOM 1423 C CA . GLY A 1 194 ? 4.618 4.092 -3.513 1.00 94.94 194 GLY A CA 1
ATOM 1424 C C . GLY A 1 194 ? 6.081 4.060 -3.068 1.00 94.94 194 GLY A C 1
ATOM 1425 O O . GLY A 1 194 ? 6.971 3.730 -3.849 1.00 94.94 194 GLY A O 1
ATOM 1426 N N . GLY A 1 195 ? 6.338 4.285 -1.777 1.00 95.56 195 GLY A N 1
ATOM 1427 C CA . GLY A 1 195 ? 7.670 4.166 -1.190 1.00 95.56 195 GLY A CA 1
ATOM 1428 C C . GLY A 1 195 ? 8.276 2.767 -1.331 1.00 95.56 195 GLY A C 1
ATOM 1429 O O . GLY A 1 195 ? 9.489 2.655 -1.481 1.00 95.56 195 GLY A O 1
ATOM 1430 N N . GLY A 1 196 ? 7.467 1.703 -1.351 1.00 96.25 196 GLY A N 1
ATOM 1431 C CA . GLY A 1 196 ? 7.928 0.341 -1.629 1.00 96.25 196 GLY A CA 1
ATOM 1432 C C . GLY A 1 196 ? 8.437 0.161 -3.057 1.00 96.25 196 GLY A C 1
ATOM 1433 O O . GLY A 1 196 ? 9.508 -0.409 -3.265 1.00 96.25 196 GLY A O 1
ATOM 1434 N N . ALA A 1 197 ? 7.718 0.709 -4.036 1.00 95.12 197 ALA A N 1
ATOM 1435 C CA . ALA A 1 197 ? 8.160 0.712 -5.426 1.00 95.12 197 ALA A CA 1
ATOM 1436 C C . ALA A 1 197 ? 9.439 1.540 -5.611 1.00 95.12 197 ALA A C 1
ATOM 1438 O O . ALA A 1 197 ? 10.390 1.065 -6.229 1.00 95.12 197 ALA A O 1
ATOM 1439 N N . TYR A 1 198 ? 9.510 2.729 -5.002 1.00 94.94 198 TYR A N 1
ATOM 1440 C CA . TYR A 1 198 ? 10.720 3.555 -5.009 1.00 94.94 198 TYR A CA 1
ATOM 1441 C C . TYR A 1 198 ? 11.892 2.880 -4.291 1.00 94.94 198 TYR A C 1
ATOM 1443 O O . TYR A 1 198 ? 13.011 2.928 -4.788 1.00 94.94 198 TYR A O 1
ATOM 1451 N N . ALA A 1 199 ? 11.670 2.208 -3.159 1.00 95.75 199 ALA A N 1
ATOM 1452 C CA . ALA A 1 199 ? 12.724 1.469 -2.467 1.00 95.75 199 ALA A CA 1
ATOM 1453 C C . ALA A 1 199 ? 13.288 0.348 -3.347 1.00 95.75 199 ALA A C 1
ATOM 1455 O O . ALA A 1 199 ? 14.506 0.231 -3.474 1.00 95.75 199 ALA A O 1
ATOM 1456 N N . ALA A 1 200 ? 12.422 -0.431 -3.999 1.00 95.44 200 ALA A N 1
ATOM 1457 C CA . ALA A 1 200 ? 12.858 -1.446 -4.950 1.00 95.44 200 ALA A CA 1
ATOM 1458 C C . ALA A 1 200 ? 13.594 -0.811 -6.148 1.00 95.44 200 ALA A C 1
ATOM 1460 O O . ALA A 1 200 ? 14.678 -1.270 -6.505 1.00 95.44 200 ALA A O 1
ATOM 1461 N N . ALA A 1 201 ? 13.078 0.287 -6.710 1.00 93.69 201 ALA A N 1
ATOM 1462 C CA . ALA A 1 201 ? 13.702 0.992 -7.829 1.00 93.69 201 ALA A CA 1
ATOM 1463 C C . ALA A 1 201 ? 15.102 1.503 -7.476 1.00 93.69 201 ALA A C 1
ATOM 1465 O O . ALA A 1 201 ? 16.043 1.279 -8.228 1.00 93.69 201 ALA A O 1
ATOM 1466 N N . LEU A 1 202 ? 15.265 2.133 -6.311 1.00 93.44 202 LEU A N 1
ATOM 1467 C CA . LEU A 1 202 ? 16.543 2.663 -5.832 1.00 93.44 202 LEU A CA 1
ATOM 1468 C C . LEU A 1 202 ? 17.562 1.550 -5.557 1.00 93.44 202 LEU A C 1
ATOM 1470 O O . LEU A 1 202 ? 18.745 1.708 -5.862 1.00 93.44 202 LEU A O 1
ATOM 1474 N N . LEU A 1 203 ? 17.116 0.412 -5.017 1.00 93.50 203 LEU A N 1
ATOM 1475 C CA . LEU A 1 203 ? 17.969 -0.758 -4.797 1.00 93.50 203 LEU A CA 1
ATOM 1476 C C . LEU A 1 203 ? 18.466 -1.362 -6.116 1.00 93.50 203 LEU A C 1
ATOM 1478 O O . LEU A 1 203 ? 19.618 -1.794 -6.202 1.00 93.50 203 LEU A O 1
ATOM 1482 N N . VAL A 1 204 ? 17.633 -1.398 -7.155 1.00 92.12 204 VAL A N 1
ATOM 1483 C CA . VAL A 1 204 ? 18.072 -1.858 -8.480 1.00 92.12 204 VAL A CA 1
ATOM 1484 C C . VAL A 1 204 ? 18.963 -0.802 -9.142 1.00 92.12 204 VAL A C 1
ATOM 1486 O O . VAL A 1 204 ? 20.034 -1.142 -9.639 1.00 92.12 204 VAL A O 1
ATOM 1489 N N . HIS A 1 205 ? 18.573 0.475 -9.087 1.00 89.81 205 HIS A N 1
ATOM 1490 C CA . HIS A 1 205 ? 19.256 1.577 -9.769 1.00 89.81 205 HIS A CA 1
ATOM 1491 C C . HIS A 1 205 ? 20.664 1.841 -9.227 1.00 89.81 205 HIS A C 1
ATOM 1493 O O . HIS A 1 205 ? 21.624 1.893 -9.992 1.00 89.81 205 HIS A O 1
ATOM 1499 N N . TYR A 1 206 ? 20.797 2.007 -7.908 1.00 89.31 206 TYR A N 1
ATOM 1500 C CA . TYR A 1 206 ? 22.053 2.437 -7.286 1.00 89.31 206 TYR A CA 1
ATOM 1501 C C . TYR A 1 206 ? 22.857 1.285 -6.701 1.00 89.31 206 TYR A C 1
ATOM 1503 O O . TYR A 1 206 ? 24.080 1.269 -6.819 1.00 89.31 206 TYR A O 1
ATOM 1511 N N . ALA A 1 207 ? 22.195 0.313 -6.069 1.00 86.44 207 ALA A N 1
ATOM 1512 C CA . ALA A 1 207 ? 22.895 -0.816 -5.457 1.00 86.44 207 ALA A CA 1
ATOM 1513 C C . ALA A 1 207 ? 23.160 -1.961 -6.449 1.00 86.44 207 ALA A C 1
ATOM 1515 O O . ALA A 1 207 ? 23.789 -2.947 -6.069 1.00 86.44 207 ALA A O 1
ATOM 1516 N N . SER A 1 208 ? 22.697 -1.841 -7.705 1.00 84.12 208 SER A N 1
ATOM 1517 C CA . SER A 1 208 ? 22.803 -2.892 -8.732 1.00 84.12 208 SER A CA 1
ATOM 1518 C C . SER A 1 208 ? 22.297 -4.252 -8.232 1.00 84.12 208 SER A C 1
ATOM 1520 O O . SER A 1 208 ? 22.796 -5.307 -8.627 1.00 84.12 208 SER A O 1
ATOM 1522 N N . SER A 1 209 ? 21.343 -4.230 -7.296 1.00 86.56 209 SER A N 1
ATOM 1523 C CA . SER A 1 209 ? 20.828 -5.449 -6.686 1.00 86.56 209 SER A CA 1
ATOM 1524 C C . SER A 1 209 ? 19.939 -6.202 -7.679 1.00 86.56 209 SER A C 1
ATOM 1526 O O . SER A 1 209 ? 19.251 -5.576 -8.491 1.00 86.56 209 SER A O 1
ATOM 1528 N N . PRO A 1 210 ? 19.927 -7.546 -7.640 1.00 90.56 210 PRO A N 1
ATOM 1529 C CA . PRO A 1 210 ? 18.992 -8.306 -8.454 1.00 90.56 210 PRO A CA 1
ATOM 1530 C C . PRO A 1 210 ? 17.554 -7.964 -8.044 1.00 90.56 210 PRO A C 1
ATOM 1532 O O . PRO A 1 210 ? 17.258 -7.819 -6.857 1.00 90.56 210 PRO A O 1
ATOM 1535 N N . MET A 1 211 ? 16.655 -7.875 -9.031 1.00 87.81 211 MET A N 1
ATOM 1536 C CA . MET A 1 211 ? 15.253 -7.468 -8.843 1.00 87.81 211 MET A CA 1
ATOM 1537 C C . MET A 1 211 ? 14.547 -8.256 -7.732 1.00 87.81 211 MET A C 1
ATOM 1539 O O . MET A 1 211 ? 13.829 -7.687 -6.916 1.00 87.81 211 MET A O 1
ATOM 1543 N N . GLU A 1 212 ? 14.793 -9.562 -7.655 1.00 89.06 212 GLU A N 1
ATOM 1544 C CA . GLU A 1 212 ? 14.206 -10.440 -6.637 1.00 89.06 212 GLU A CA 1
ATOM 1545 C C . GLU A 1 212 ? 14.560 -9.993 -5.211 1.00 89.06 212 GLU A C 1
ATOM 1547 O O . GLU A 1 212 ? 13.712 -9.972 -4.318 1.00 89.06 212 GLU A O 1
ATOM 1552 N N . LEU A 1 213 ? 15.811 -9.577 -5.008 1.00 92.19 213 LEU A N 1
ATOM 1553 C CA . LEU A 1 213 ? 16.307 -9.105 -3.721 1.00 92.19 213 LEU A CA 1
ATOM 1554 C C . LEU A 1 213 ? 15.774 -7.701 -3.417 1.00 92.19 213 LEU A C 1
ATOM 1556 O O . LEU A 1 213 ? 15.410 -7.427 -2.275 1.00 92.19 213 LEU A O 1
ATOM 1560 N N . ALA A 1 214 ? 15.652 -6.841 -4.429 1.00 93.38 214 ALA A N 1
ATOM 1561 C CA . ALA A 1 214 ? 15.035 -5.526 -4.282 1.00 93.38 214 ALA A CA 1
ATOM 1562 C C . ALA A 1 214 ? 13.562 -5.627 -3.844 1.00 93.38 214 ALA A C 1
ATOM 1564 O O . ALA A 1 214 ? 13.155 -4.938 -2.906 1.00 93.38 214 ALA A O 1
ATOM 1565 N N . ILE A 1 215 ? 12.790 -6.540 -4.447 1.00 92.69 215 ILE A N 1
ATOM 1566 C CA . ILE A 1 215 ? 11.395 -6.807 -4.063 1.00 92.69 215 ILE A CA 1
ATOM 1567 C C . ILE A 1 215 ? 11.307 -7.352 -2.633 1.00 92.69 215 ILE A C 1
ATOM 1569 O O . ILE A 1 215 ? 10.398 -6.986 -1.891 1.00 92.69 215 ILE A O 1
ATOM 1573 N N . LEU A 1 216 ? 12.259 -8.192 -2.220 1.00 94.06 216 LEU A N 1
ATOM 1574 C CA . LEU A 1 216 ? 12.289 -8.752 -0.868 1.00 94.06 216 LEU A CA 1
ATOM 1575 C C . LEU A 1 216 ? 12.688 -7.722 0.204 1.00 94.06 216 LEU A C 1
ATOM 1577 O O . LEU A 1 216 ? 12.181 -7.776 1.326 1.00 94.06 216 LEU A O 1
ATOM 1581 N N . LEU A 1 217 ? 13.588 -6.789 -0.116 1.00 95.62 217 LEU A N 1
ATOM 1582 C CA . LEU A 1 217 ? 14.080 -5.782 0.829 1.00 95.62 217 LEU A CA 1
ATOM 1583 C C . LEU A 1 217 ? 13.185 -4.542 0.934 1.00 95.62 217 LEU A C 1
ATOM 1585 O O . LEU A 1 217 ? 13.123 -3.940 2.006 1.00 95.62 217 LEU A O 1
ATOM 1589 N N . ALA A 1 218 ? 12.465 -4.168 -0.124 1.00 96.06 218 ALA A N 1
ATOM 1590 C CA . ALA A 1 218 ? 11.576 -3.006 -0.114 1.00 96.06 218 ALA A CA 1
ATOM 1591 C C . ALA A 1 218 ? 10.537 -2.997 1.038 1.00 96.06 218 ALA A C 1
ATOM 1593 O O . ALA A 1 218 ? 10.399 -1.957 1.693 1.00 96.06 218 ALA A O 1
ATOM 1594 N N . PRO A 1 219 ? 9.872 -4.122 1.386 1.00 97.06 219 PRO A N 1
ATOM 1595 C CA . PRO A 1 219 ? 9.024 -4.223 2.575 1.00 97.06 219 PRO A CA 1
ATOM 1596 C C . PRO A 1 219 ? 9.748 -3.838 3.862 1.00 97.06 219 PRO A C 1
ATOM 1598 O O . PRO A 1 219 ? 9.183 -3.136 4.694 1.00 97.06 219 PRO A O 1
ATOM 1601 N N . LEU A 1 220 ? 11.004 -4.266 4.027 1.00 96.75 220 LEU A N 1
ATOM 1602 C CA . LEU A 1 220 ? 11.800 -3.965 5.216 1.00 96.75 220 LEU A CA 1
ATOM 1603 C C . LEU A 1 220 ? 12.166 -2.481 5.270 1.00 96.75 220 LEU A C 1
ATOM 1605 O O . LEU A 1 220 ? 12.063 -1.875 6.334 1.00 96.75 220 LEU A O 1
ATOM 1609 N N . CYS A 1 221 ? 12.521 -1.873 4.135 1.00 96.75 221 CYS A N 1
ATOM 1610 C CA . CYS A 1 221 ? 12.755 -0.431 4.048 1.00 96.75 221 CYS A CA 1
ATOM 1611 C C . CYS A 1 221 ? 11.515 0.360 4.493 1.00 96.75 221 CYS A C 1
ATOM 1613 O O . CYS A 1 221 ? 11.628 1.289 5.297 1.00 96.75 221 CYS A O 1
ATOM 1615 N N . MET A 1 222 ? 10.328 -0.037 4.025 1.00 97.31 222 MET A N 1
ATOM 1616 C CA . MET A 1 222 ? 9.073 0.623 4.396 1.00 97.31 222 MET A CA 1
ATOM 1617 C C . MET A 1 222 ? 8.641 0.317 5.826 1.00 97.31 222 MET A C 1
ATOM 1619 O O . MET A 1 222 ? 8.143 1.209 6.506 1.00 97.31 222 MET A O 1
ATOM 1623 N N . GLY A 1 223 ? 8.899 -0.889 6.328 1.00 96.38 223 GLY A N 1
ATOM 1624 C CA . GLY A 1 223 ? 8.724 -1.228 7.735 1.00 96.38 223 GLY A CA 1
ATOM 1625 C C . GLY A 1 223 ? 9.584 -0.350 8.645 1.00 96.38 223 GLY A C 1
ATOM 1626 O O . GLY A 1 223 ? 9.087 0.216 9.614 1.00 96.38 223 GLY A O 1
ATOM 1627 N N . LEU A 1 224 ? 10.863 -0.157 8.316 1.00 96.88 224 LEU A N 1
ATOM 1628 C CA . LEU A 1 224 ? 11.752 0.723 9.082 1.00 96.88 224 LEU A CA 1
ATOM 1629 C C . LEU A 1 224 ? 11.265 2.177 9.068 1.00 96.88 224 LEU A C 1
ATOM 1631 O O . LEU A 1 224 ? 11.198 2.807 10.125 1.00 96.88 224 LEU A O 1
ATOM 1635 N N . LEU A 1 225 ? 10.853 2.688 7.903 1.00 96.38 225 LEU A N 1
ATOM 1636 C CA . LEU A 1 225 ? 10.228 4.010 7.796 1.00 96.38 225 LEU A CA 1
ATOM 1637 C C . LEU A 1 225 ? 8.957 4.095 8.660 1.00 96.38 225 LEU A C 1
ATOM 1639 O O . LEU A 1 225 ? 8.719 5.089 9.348 1.00 96.38 225 LEU A O 1
ATOM 1643 N N . ALA A 1 226 ? 8.167 3.025 8.679 1.00 95.56 226 ALA A N 1
ATOM 1644 C CA . ALA A 1 226 ? 6.948 2.920 9.460 1.00 95.56 226 ALA A CA 1
ATOM 1645 C C . ALA A 1 226 ? 7.196 2.854 10.970 1.00 95.56 226 ALA A C 1
ATOM 1647 O O . ALA A 1 226 ? 6.364 3.348 11.720 1.00 95.56 226 ALA A O 1
ATOM 1648 N N . LEU A 1 227 ? 8.329 2.330 11.447 1.00 95.06 227 LEU A N 1
ATOM 1649 C CA . LEU A 1 227 ? 8.691 2.433 12.867 1.00 95.06 227 LEU A CA 1
ATOM 1650 C C . LEU A 1 227 ? 8.933 3.888 13.269 1.00 95.06 227 LEU A C 1
ATOM 1652 O O . LEU A 1 227 ? 8.473 4.317 14.328 1.00 95.06 227 LEU A O 1
ATOM 1656 N N . VAL A 1 228 ? 9.613 4.654 12.411 1.00 94.50 228 VAL A N 1
ATOM 1657 C CA . VAL A 1 228 ? 9.888 6.076 12.654 1.00 94.50 228 VAL A CA 1
ATOM 1658 C C . VAL A 1 228 ? 8.588 6.873 12.651 1.00 94.50 228 VAL A C 1
ATOM 1660 O O . VAL A 1 228 ? 8.285 7.546 13.633 1.00 94.50 228 VAL A O 1
ATOM 1663 N N . ILE A 1 229 ? 7.787 6.761 11.590 1.00 94.25 229 ILE A N 1
ATOM 1664 C CA . ILE A 1 229 ? 6.510 7.481 11.461 1.00 94.25 229 ILE A CA 1
ATOM 1665 C C . ILE A 1 229 ? 5.507 7.002 12.521 1.00 94.25 229 ILE A C 1
ATOM 1667 O O . ILE A 1 229 ? 4.871 7.807 13.205 1.00 94.25 229 ILE A O 1
ATOM 1671 N N . GLY A 1 230 ? 5.405 5.688 12.705 1.00 91.19 230 GLY A N 1
ATOM 1672 C CA . GLY A 1 230 ? 4.522 5.030 13.662 1.00 91.19 230 GLY A CA 1
ATOM 1673 C C . GLY A 1 230 ? 4.764 5.505 15.088 1.00 91.19 230 GLY A C 1
ATOM 1674 O O . GLY A 1 230 ? 3.802 5.798 15.792 1.00 91.19 230 GLY A O 1
ATOM 1675 N N . TRP A 1 231 ? 6.021 5.707 15.494 1.00 90.31 231 TRP A N 1
ATOM 1676 C CA . TRP A 1 231 ? 6.362 6.229 16.822 1.00 90.31 231 TRP A CA 1
ATOM 1677 C C . TRP A 1 231 ? 5.697 7.577 17.150 1.00 90.31 231 TRP A C 1
ATOM 1679 O O . TRP A 1 231 ? 5.332 7.818 18.309 1.00 90.31 231 TRP A O 1
ATOM 1689 N N . PHE A 1 232 ? 5.513 8.443 16.146 1.00 91.38 232 PHE A N 1
ATOM 1690 C CA . PHE A 1 232 ? 4.762 9.694 16.282 1.00 91.38 232 PHE A CA 1
ATOM 1691 C C . PHE A 1 232 ? 3.255 9.451 16.183 1.00 91.38 232 PHE A C 1
ATOM 1693 O O . PHE A 1 232 ? 2.505 9.902 17.050 1.00 91.38 232 PHE A O 1
ATOM 1700 N N . CYS A 1 233 ? 2.821 8.712 15.160 1.00 90.31 233 CYS A N 1
ATOM 1701 C CA . CYS A 1 233 ? 1.412 8.492 14.847 1.00 90.31 233 CYS A CA 1
ATOM 1702 C C . CYS A 1 233 ? 0.643 7.819 15.989 1.00 90.31 233 CYS A C 1
ATOM 1704 O O . CYS A 1 233 ? -0.403 8.323 16.390 1.00 90.31 233 CYS A O 1
ATOM 1706 N N . VAL A 1 234 ? 1.173 6.749 16.592 1.00 87.50 234 VAL A N 1
ATOM 1707 C CA . VAL A 1 234 ? 0.443 5.931 17.588 1.00 87.50 234 VAL A CA 1
ATOM 1708 C C . VAL A 1 234 ? 0.087 6.668 18.884 1.00 87.50 234 VAL A C 1
ATOM 1710 O O . VAL A 1 234 ? -0.670 6.148 19.709 1.00 87.50 234 VAL A O 1
ATOM 1713 N N . ARG A 1 235 ? 0.625 7.877 19.083 1.00 87.81 235 ARG A N 1
ATOM 1714 C CA . ARG A 1 235 ? 0.308 8.759 20.217 1.00 87.81 235 ARG A CA 1
ATOM 1715 C C . ARG A 1 235 ? -1.014 9.492 20.052 1.00 87.81 235 ARG A C 1
ATOM 1717 O O . ARG A 1 235 ? -1.557 9.968 21.041 1.00 87.81 235 ARG A O 1
ATOM 1724 N N . LEU A 1 236 ? -1.496 9.599 18.820 1.00 89.00 236 LEU A N 1
ATOM 1725 C CA . LEU A 1 236 ? -2.772 10.209 18.492 1.00 89.00 236 LEU A CA 1
ATOM 1726 C C . LEU A 1 236 ? -3.826 9.116 18.273 1.00 89.00 236 LEU A C 1
ATOM 1728 O O . LEU A 1 236 ? -3.524 7.925 18.128 1.00 89.00 236 LEU A O 1
ATOM 1732 N N . SER A 1 237 ? -5.089 9.517 18.281 1.00 84.56 237 SER A N 1
ATOM 1733 C CA . SER A 1 237 ? -6.231 8.631 18.068 1.00 84.56 237 SER A CA 1
ATOM 1734 C C . SER A 1 237 ? -7.282 9.309 17.191 1.00 84.56 237 SER A C 1
ATOM 1736 O O . SER A 1 237 ? -7.311 10.536 17.058 1.00 84.56 237 SER A O 1
ATOM 1738 N N . GLY A 1 238 ? -8.121 8.488 16.554 1.00 84.81 238 GLY A N 1
ATOM 1739 C CA . GLY A 1 238 ? -9.221 8.948 15.711 1.00 84.81 238 GLY A CA 1
ATOM 1740 C C . GLY A 1 238 ? -8.759 9.864 14.577 1.00 84.81 238 GLY A C 1
ATOM 1741 O O . GLY A 1 238 ? -7.796 9.573 13.867 1.00 84.81 238 GLY A O 1
ATOM 1742 N N . VAL A 1 239 ? -9.442 10.996 14.428 1.00 89.06 239 VAL A N 1
ATOM 1743 C CA . VAL A 1 239 ? -9.206 11.943 13.330 1.00 89.06 239 VAL A CA 1
ATOM 1744 C C . VAL A 1 239 ? -7.791 12.534 13.368 1.00 89.06 239 VAL A C 1
ATOM 1746 O O . VAL A 1 239 ? -7.173 12.701 12.320 1.00 89.06 239 VAL A O 1
ATOM 1749 N N . TYR A 1 240 ? -7.226 12.780 14.555 1.00 90.56 240 TYR A N 1
ATOM 1750 C CA . TYR A 1 240 ? -5.872 13.332 14.689 1.00 90.56 240 TYR A CA 1
ATOM 1751 C C . TYR A 1 240 ? -4.788 12.370 14.187 1.00 90.56 240 TYR A C 1
ATOM 1753 O O . TYR A 1 240 ? -3.824 12.808 13.561 1.00 90.56 240 TYR A O 1
ATOM 1761 N N . LEU A 1 241 ? -4.961 11.062 14.417 1.00 91.44 241 LEU A N 1
ATOM 1762 C CA . LEU A 1 241 ? -4.089 10.033 13.842 1.00 91.44 241 LEU A CA 1
ATOM 1763 C C . LEU A 1 241 ? -4.152 10.084 12.311 1.00 91.44 241 LEU A C 1
ATOM 1765 O O . LEU A 1 241 ? -3.116 10.143 11.650 1.00 91.44 241 LEU A O 1
ATOM 1769 N N . ALA A 1 242 ? -5.365 10.121 11.757 1.00 91.44 242 ALA A N 1
ATOM 1770 C CA . ALA A 1 242 ? -5.577 10.151 10.316 1.00 91.44 242 ALA A CA 1
ATOM 1771 C C . ALA A 1 242 ? -4.936 11.394 9.672 1.00 91.44 242 ALA A C 1
ATOM 1773 O O . ALA A 1 242 ? -4.181 11.265 8.705 1.00 91.44 242 ALA A O 1
ATOM 1774 N N . MET A 1 243 ? -5.150 12.576 10.259 1.00 94.56 243 MET A N 1
ATOM 1775 C CA . MET A 1 243 ? -4.552 13.841 9.814 1.00 94.56 243 MET A CA 1
ATOM 1776 C C . MET A 1 243 ? -3.021 13.805 9.851 1.00 94.56 243 MET A C 1
ATOM 1778 O O . MET A 1 243 ? -2.377 14.216 8.886 1.00 94.56 243 MET A O 1
ATOM 1782 N N . LEU A 1 244 ? -2.425 13.270 10.922 1.00 94.94 244 LEU A N 1
ATOM 1783 C CA . LEU A 1 244 ? -0.970 13.163 11.023 1.00 94.94 244 LEU A CA 1
ATOM 1784 C C . LEU A 1 244 ? -0.397 12.191 9.980 1.00 94.94 244 LEU A C 1
ATOM 1786 O O . LEU A 1 244 ? 0.628 12.488 9.371 1.00 94.94 244 LEU A O 1
ATOM 1790 N N . THR A 1 245 ? -1.068 11.064 9.713 1.00 94.25 245 THR A N 1
ATOM 1791 C CA . THR A 1 245 ? -0.619 10.138 8.657 1.00 94.25 245 THR A CA 1
ATOM 1792 C C . THR A 1 245 ? -0.675 10.775 7.269 1.00 94.25 245 THR A C 1
ATOM 1794 O O . THR A 1 245 ? 0.258 10.590 6.491 1.00 94.25 245 THR A O 1
ATOM 1797 N N . LEU A 1 246 ? -1.712 11.565 6.967 1.00 94.12 246 LEU A N 1
ATOM 1798 C CA . LEU A 1 246 ? -1.803 12.309 5.708 1.00 94.12 246 LEU A CA 1
ATOM 1799 C C . LEU A 1 246 ? -0.662 13.328 5.583 1.00 94.12 246 LEU A C 1
ATOM 1801 O O . LEU A 1 246 ? -0.029 13.410 4.534 1.00 94.12 246 LEU A O 1
ATOM 1805 N N . ALA A 1 247 ? -0.361 14.060 6.661 1.00 96.44 247 ALA A N 1
ATOM 1806 C CA . ALA A 1 247 ? 0.749 15.008 6.686 1.00 96.44 247 ALA A CA 1
ATOM 1807 C C . ALA A 1 247 ? 2.096 14.319 6.407 1.00 96.44 247 ALA A C 1
ATOM 1809 O O . ALA A 1 247 ? 2.869 14.802 5.582 1.00 96.44 247 ALA A O 1
ATOM 1810 N N . PHE A 1 248 ? 2.360 13.160 7.021 1.00 95.94 248 PHE A N 1
ATOM 1811 C CA . PHE A 1 248 ? 3.568 12.383 6.729 1.00 95.94 248 PHE A CA 1
ATOM 1812 C C . PHE A 1 248 ? 3.625 11.894 5.282 1.00 95.94 248 PHE A C 1
ATOM 1814 O O . PHE A 1 248 ? 4.685 11.972 4.668 1.00 95.94 248 PHE A O 1
ATOM 1821 N N . ALA A 1 249 ? 2.504 11.443 4.716 1.00 94.81 249 ALA A N 1
ATOM 1822 C CA . ALA A 1 249 ? 2.475 11.045 3.314 1.00 94.81 249 ALA A CA 1
ATOM 1823 C C . ALA A 1 249 ? 2.794 12.211 2.374 1.00 94.81 249 ALA A C 1
ATOM 1825 O O . ALA A 1 249 ? 3.570 12.037 1.441 1.00 94.81 249 ALA A O 1
ATOM 1826 N N . GLN A 1 250 ? 2.280 13.409 2.662 1.00 95.81 250 GLN A N 1
ATOM 1827 C CA . GLN A 1 250 ? 2.616 14.614 1.901 1.00 95.81 250 GLN A CA 1
ATOM 1828 C C . GLN A 1 250 ? 4.092 15.003 2.037 1.00 95.81 250 GLN A C 1
ATOM 1830 O O . GLN A 1 250 ? 4.705 15.413 1.056 1.00 95.81 250 GLN A O 1
ATOM 1835 N N . ILE A 1 251 ? 4.696 14.824 3.216 1.00 96.31 251 ILE A N 1
ATOM 1836 C CA . ILE A 1 251 ? 6.141 15.025 3.400 1.00 96.31 251 ILE A CA 1
ATOM 1837 C C . ILE A 1 251 ? 6.934 14.029 2.544 1.00 96.31 251 ILE A C 1
ATOM 1839 O O . ILE A 1 251 ? 7.843 14.441 1.829 1.00 96.31 251 ILE A O 1
ATOM 1843 N N . CYS A 1 252 ? 6.583 12.739 2.573 1.00 95.12 252 CYS A N 1
ATOM 1844 C CA . CYS A 1 252 ? 7.231 11.721 1.743 1.00 95.12 252 CYS A CA 1
ATOM 1845 C C . CYS A 1 252 ? 7.102 12.044 0.251 1.00 95.12 252 CYS A C 1
ATOM 1847 O O . CYS A 1 252 ? 8.108 12.046 -0.456 1.00 95.12 252 CYS A O 1
ATOM 1849 N N . TRP A 1 253 ? 5.894 12.381 -0.205 1.00 94.62 253 TRP A N 1
ATOM 1850 C CA . TRP A 1 253 ? 5.639 12.785 -1.586 1.00 94.62 253 TRP A CA 1
ATOM 1851 C C . TRP A 1 253 ? 6.478 14.009 -1.975 1.00 94.62 253 TRP A C 1
ATOM 1853 O O . TRP A 1 253 ? 7.155 13.994 -2.998 1.00 94.62 253 TRP A O 1
ATOM 1863 N N . SER A 1 254 ? 6.534 15.033 -1.115 1.00 95.25 254 SER A N 1
ATOM 1864 C CA . SER A 1 254 ? 7.338 16.238 -1.344 1.00 95.25 254 SER A CA 1
ATOM 1865 C C . SER A 1 254 ? 8.834 15.939 -1.440 1.00 95.25 254 SER A C 1
ATOM 1867 O O . SER A 1 254 ? 9.518 16.566 -2.244 1.00 95.25 254 SER A O 1
ATOM 1869 N N . ILE A 1 255 ? 9.355 15.008 -0.634 1.00 95.25 255 ILE A N 1
ATOM 1870 C CA . ILE A 1 255 ? 10.760 14.585 -0.704 1.00 95.25 255 ILE A CA 1
ATOM 1871 C C . ILE A 1 255 ? 11.029 13.891 -2.040 1.00 95.25 255 ILE A C 1
ATOM 1873 O O . ILE A 1 255 ? 12.009 14.219 -2.703 1.00 95.25 255 ILE A O 1
ATOM 1877 N N . VAL A 1 256 ? 10.159 12.965 -2.454 1.00 94.56 256 VAL A N 1
ATOM 1878 C CA . VAL A 1 256 ? 10.314 12.240 -3.723 1.00 94.56 256 VAL A CA 1
ATOM 1879 C C . VAL A 1 256 ? 10.222 13.190 -4.914 1.00 94.56 256 VAL A C 1
ATOM 1881 O O . VAL A 1 256 ? 11.071 13.117 -5.794 1.00 94.56 256 VAL A O 1
ATOM 1884 N N . PHE A 1 257 ? 9.262 14.114 -4.913 1.00 93.88 257 PHE A N 1
ATOM 1885 C CA . PHE A 1 257 ? 9.069 15.088 -5.985 1.00 93.88 257 PHE A CA 1
ATOM 1886 C C . PHE A 1 257 ? 10.232 16.086 -6.100 1.00 93.88 257 PHE A C 1
ATOM 1888 O O . PHE A 1 257 ? 10.690 16.379 -7.200 1.00 93.88 257 PHE A O 1
ATOM 1895 N N . GLN A 1 258 ? 10.739 16.609 -4.978 1.00 94.50 258 GLN A N 1
ATOM 1896 C CA . GLN A 1 258 ? 11.788 17.639 -5.001 1.00 94.50 258 GLN A CA 1
ATOM 1897 C C . GLN A 1 258 ? 13.195 17.073 -5.221 1.00 94.50 258 GLN A C 1
ATOM 1899 O O . GLN A 1 258 ? 14.079 17.789 -5.693 1.00 94.50 258 GLN A O 1
ATOM 1904 N N . TRP A 1 259 ? 13.439 15.808 -4.874 1.00 94.00 259 TRP A N 1
ATOM 1905 C CA . TRP A 1 259 ? 14.780 15.226 -4.888 1.00 94.00 259 TRP A CA 1
ATOM 1906 C C . TRP A 1 259 ? 15.150 14.576 -6.228 1.00 94.00 259 TRP A C 1
ATOM 1908 O O . TRP A 1 259 ? 15.597 13.430 -6.283 1.00 94.00 259 TRP A O 1
ATOM 1918 N N . SER A 1 260 ? 15.052 15.342 -7.314 1.00 89.00 260 SER A N 1
ATOM 1919 C CA . SER A 1 260 ? 15.270 14.854 -8.685 1.00 89.00 260 SER A CA 1
ATOM 1920 C C . SER A 1 260 ? 16.581 14.087 -8.891 1.00 89.00 260 SER A C 1
ATOM 1922 O O . SER A 1 260 ? 16.592 13.053 -9.550 1.00 89.00 260 SER A O 1
ATOM 1924 N N . GLY A 1 261 ? 17.679 14.522 -8.263 1.00 88.56 261 GLY A N 1
ATOM 1925 C CA . GLY A 1 261 ? 18.986 13.864 -8.397 1.00 88.56 261 GLY A CA 1
ATOM 1926 C C . GLY A 1 261 ? 19.091 12.454 -7.797 1.00 88.56 261 GLY A C 1
ATOM 1927 O O . GLY A 1 261 ? 20.041 11.747 -8.123 1.00 88.56 261 GLY A O 1
ATOM 1928 N N . PHE A 1 262 ? 18.162 12.049 -6.924 1.00 90.44 262 PHE A N 1
ATOM 1929 C CA . PHE A 1 262 ? 18.170 10.727 -6.285 1.00 90.44 262 PHE A CA 1
ATOM 1930 C C . PHE A 1 262 ? 16.933 9.895 -6.631 1.00 90.44 262 PHE A C 1
ATOM 1932 O O . PHE A 1 262 ? 17.040 8.698 -6.862 1.00 90.44 262 PHE A O 1
ATOM 1939 N N . THR A 1 263 ? 15.751 10.504 -6.682 1.00 91.50 263 THR A N 1
ATOM 1940 C CA . THR A 1 263 ? 14.484 9.797 -6.933 1.00 91.50 263 THR A CA 1
ATOM 1941 C C . THR A 1 263 ? 13.997 9.918 -8.373 1.00 91.50 263 THR A C 1
ATOM 1943 O O . THR A 1 263 ? 12.983 9.320 -8.713 1.00 91.50 263 THR A O 1
ATOM 1946 N N . GLY A 1 264 ? 14.658 10.717 -9.211 1.00 89.00 264 GLY A N 1
ATOM 1947 C CA . GLY A 1 264 ? 14.123 11.101 -10.518 1.00 89.00 264 GLY A CA 1
ATOM 1948 C C . GLY A 1 264 ? 13.017 12.160 -10.442 1.00 89.00 264 GLY A C 1
ATOM 1949 O O . GLY A 1 264 ? 12.571 12.632 -11.476 1.00 89.00 264 GLY A O 1
ATOM 1950 N N . GLY A 1 265 ? 12.600 12.593 -9.244 1.00 91.25 265 GLY A N 1
ATOM 1951 C CA . GLY A 1 265 ? 11.677 13.717 -9.082 1.00 91.25 265 GLY A CA 1
ATOM 1952 C C . GLY A 1 265 ? 10.294 13.428 -9.662 1.00 91.25 265 GLY A C 1
ATOM 1953 O O . GLY A 1 265 ? 9.659 12.431 -9.316 1.00 91.25 265 GLY A O 1
ATOM 1954 N N . ASP A 1 266 ? 9.838 14.315 -10.538 1.00 89.06 266 ASP A N 1
ATOM 1955 C CA . ASP A 1 266 ? 8.605 14.198 -11.313 1.00 89.06 266 ASP A CA 1
ATOM 1956 C C . ASP A 1 266 ? 8.672 13.152 -12.431 1.00 89.06 266 ASP A C 1
ATOM 1958 O O . ASP A 1 266 ? 7.650 12.535 -12.732 1.00 89.06 266 ASP A O 1
ATOM 1962 N N . ASP A 1 267 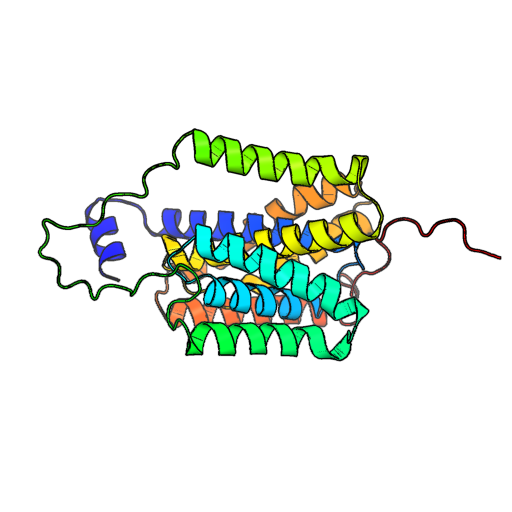? 9.862 12.893 -12.978 1.00 88.00 267 ASP A N 1
ATOM 1963 C CA . ASP A 1 267 ? 10.077 11.860 -14.000 1.00 88.00 267 ASP A CA 1
ATOM 1964 C C . ASP A 1 267 ? 10.022 10.434 -13.414 1.00 88.00 267 ASP A C 1
ATOM 1966 O O . ASP A 1 267 ? 9.698 9.469 -14.113 1.00 88.00 267 ASP A O 1
ATOM 1970 N N . GLY A 1 268 ? 10.324 10.288 -12.120 1.00 89.69 268 GLY A N 1
ATOM 1971 C CA . GLY A 1 268 ? 10.434 8.993 -11.449 1.00 89.69 268 GLY A CA 1
ATOM 1972 C C . GLY A 1 268 ? 11.615 8.147 -11.945 1.00 89.69 268 GLY A C 1
ATOM 1973 O O . GLY A 1 268 ? 12.541 8.638 -12.592 1.00 89.69 268 GLY A O 1
ATOM 1974 N N . ILE A 1 269 ? 11.612 6.851 -11.618 1.00 89.06 269 ILE A N 1
ATOM 1975 C CA . ILE A 1 269 ? 12.669 5.911 -12.024 1.00 89.06 269 ILE A CA 1
ATOM 1976 C C . ILE A 1 269 ? 12.071 4.798 -12.887 1.00 89.06 269 ILE A C 1
ATOM 1978 O O . ILE A 1 269 ? 11.478 3.835 -12.392 1.00 89.06 269 ILE A O 1
ATOM 1982 N N . LEU A 1 270 ? 12.245 4.934 -14.200 1.00 84.44 270 LEU A N 1
ATOM 1983 C CA . LEU A 1 270 ? 11.661 4.061 -15.221 1.00 84.44 270 LEU A CA 1
ATOM 1984 C C . LEU A 1 270 ? 12.685 3.049 -15.770 1.00 84.44 270 LEU A C 1
ATOM 1986 O O . LEU A 1 270 ? 13.885 3.161 -15.534 1.00 84.44 270 LEU A O 1
ATOM 1990 N N . GLY A 1 271 ? 12.210 2.059 -16.535 1.00 72.19 271 GLY A N 1
ATOM 1991 C CA . GLY A 1 271 ? 13.078 1.130 -17.280 1.00 72.19 271 GLY A CA 1
ATOM 1992 C C . GLY A 1 271 ? 13.349 -0.228 -16.622 1.00 72.19 271 GLY A C 1
ATOM 1993 O O . GLY A 1 271 ? 14.177 -0.983 -17.122 1.00 72.19 271 GLY A O 1
ATOM 1994 N N . TYR A 1 272 ? 12.632 -0.579 -15.552 1.00 68.94 272 TYR A N 1
ATOM 1995 C CA . TYR A 1 272 ? 12.761 -1.875 -14.862 1.00 68.94 272 TYR A CA 1
ATOM 1996 C C . TYR A 1 272 ? 11.699 -2.915 -15.250 1.00 68.94 272 TYR A C 1
ATOM 1998 O O . TYR A 1 272 ? 11.463 -3.869 -14.508 1.00 68.94 272 TYR A O 1
ATOM 2006 N N . GLY A 1 273 ? 11.043 -2.727 -16.398 1.00 56.62 273 GLY A N 1
ATOM 2007 C CA . GLY A 1 273 ? 10.055 -3.670 -16.921 1.00 56.62 273 GLY A CA 1
ATOM 2008 C C . GLY A 1 273 ? 10.675 -4.944 -17.513 1.00 56.62 273 GLY A C 1
ATOM 2009 O O . GLY A 1 273 ? 11.883 -4.974 -17.761 1.00 56.62 273 GLY A O 1
ATOM 2010 N N . PRO A 1 274 ? 9.883 -6.010 -17.755 1.00 53.66 274 PRO A N 1
ATOM 2011 C CA . PRO A 1 274 ? 10.368 -7.210 -18.429 1.00 53.66 274 PRO A CA 1
ATOM 2012 C C . PRO A 1 274 ? 11.014 -6.834 -19.771 1.00 53.66 274 PRO A C 1
ATOM 2014 O O . PRO A 1 274 ? 10.512 -5.929 -20.444 1.00 53.66 274 PRO A O 1
ATOM 2017 N N . PRO A 1 275 ? 12.109 -7.510 -20.174 1.00 46.38 275 PRO A N 1
ATOM 2018 C CA . PRO A 1 275 ? 12.771 -7.218 -21.434 1.00 46.38 275 PRO A CA 1
ATOM 2019 C C . PRO A 1 275 ? 11.738 -7.325 -22.551 1.00 46.38 275 PRO A C 1
ATOM 2021 O O . PRO A 1 275 ? 11.102 -8.370 -22.722 1.00 46.38 275 PRO A O 1
ATOM 2024 N N . SER A 1 276 ? 11.543 -6.235 -23.292 1.00 46.59 276 SER A N 1
ATOM 2025 C CA . SER A 1 276 ? 10.803 -6.301 -24.540 1.00 46.59 276 SER A CA 1
ATOM 2026 C C . SER A 1 276 ? 11.446 -7.404 -25.378 1.00 46.59 276 SER A C 1
ATOM 2028 O O . SER A 1 276 ? 12.668 -7.454 -25.547 1.00 46.59 276 SER A O 1
ATOM 2030 N N . GLY A 1 277 ? 10.618 -8.338 -25.859 1.00 47.59 277 GLY A N 1
ATOM 2031 C CA . GLY A 1 277 ? 11.037 -9.293 -26.881 1.00 47.59 277 GLY A CA 1
ATOM 2032 C C . GLY A 1 277 ? 11.738 -8.556 -28.031 1.00 47.59 277 GLY A C 1
ATOM 2033 O O . GLY A 1 277 ? 11.552 -7.344 -28.172 1.00 47.59 277 GLY A O 1
ATOM 2034 N N . PRO A 1 278 ? 12.568 -9.261 -28.820 1.00 36.72 278 PRO A N 1
ATOM 2035 C CA . PRO A 1 278 ? 13.571 -8.648 -29.682 1.00 36.72 278 PRO A CA 1
ATOM 2036 C C . PRO A 1 278 ? 12.967 -7.484 -30.456 1.00 36.72 278 PRO A C 1
ATOM 2038 O O . PRO A 1 278 ? 11.981 -7.667 -31.172 1.00 36.72 278 PRO A O 1
ATOM 2041 N N . ALA A 1 279 ? 13.554 -6.299 -30.262 1.00 41.16 279 ALA A N 1
ATOM 2042 C CA . ALA A 1 279 ? 13.215 -5.098 -30.998 1.00 41.16 279 ALA A CA 1
ATOM 2043 C C . ALA A 1 279 ? 13.140 -5.461 -32.483 1.00 41.16 279 ALA A C 1
ATOM 2045 O O . ALA A 1 279 ? 14.148 -5.831 -33.096 1.00 41.16 279 ALA A O 1
ATOM 2046 N N . LEU A 1 280 ? 11.927 -5.441 -33.036 1.00 40.25 280 LEU A N 1
ATOM 2047 C CA . LEU A 1 280 ? 11.758 -5.520 -34.474 1.00 40.25 280 LEU A CA 1
ATOM 2048 C C . LEU A 1 280 ? 12.452 -4.282 -35.041 1.00 40.25 280 LEU A C 1
ATOM 2050 O O . LEU A 1 280 ? 12.143 -3.156 -34.653 1.00 40.25 280 LEU A O 1
ATOM 2054 N N . ARG A 1 281 ? 13.474 -4.575 -35.845 1.00 35.94 281 ARG A N 1
ATOM 2055 C CA . ARG A 1 281 ? 14.343 -3.641 -36.558 1.00 35.94 281 ARG A CA 1
ATOM 2056 C C . ARG A 1 281 ? 13.561 -2.625 -37.376 1.00 35.94 281 ARG A C 1
ATOM 2058 O O . ARG A 1 281 ? 12.512 -3.020 -37.930 1.00 35.94 281 ARG A O 1
#

pLDDT: mean 81.27, std 14.3, range [35.94, 97.31]

Sequence (281 aa):
TEDRDMLAALGVNQKWLFTSVFFLGSCLAGLGGAIQLPKGGADLLMDLNVIAAAFVIVVVGGMGSIGGAFLASVLIGELSSFGVLVLPQSTLVMMFLVMAVVLIIRPYGLLGKPEAEEHLPPELVESPLRPAPLRLRLLGLAVLLALLGLPFFGGSFQLVLFGEIAIFALACMSLFFMMGPGGMVSFGHAAFFGGGAYAAALLVHYASSPMELAILLAPLCMGLLALVIGWFCVRLSGVYLAMLTLAFAQICWSIVFQWSGFTGGDDGILGYGPPSGPALR

Radius of gyration: 19.61 Å; chains: 1; bounding box: 50×43×69 Å

Foldseek 3Di:
DVVLVVCVVVVHDLLVVLLVLLLVLLLLLLLLLLLCCQVWHQALCVLVVLLLLLVLLCQQLFLADLPSSLVSLLVLLQLQLVCCVPPVVCSSVVSVVSSVVQCVVPVRHDDGDPPPPPPDPPVPPDDPDDPDPPVVVVVVVVVVVCLVCQVVPDDPSVVSSSSSSSSSSSLNCSQSSCVHPVVQQAPLSSLSNSQSSLQLLLCCPPVVDDSVVSSVCSSVVSSVVSSVLSSVLSVDHDPVSHVSSNVVSVVSSVCLQVVCVRQVHNNGRGDSHDDDDPPDD

Secondary structure (DSSP, 8-state):
-HHHHHHHHTT--HHHHHHHHHHHHHHHHHHHHHHHHHHH-B-TTHHHHHHHHHHHHHHHH-TT-HHHHHHHHHHHHHHHHHHHHH-GGGHHHHHHHHHHHHHHH-TT-SS----------TT-PPPP-PPPPHHHHHHHHHHHHHHHHGGGT--HHHHHHHHHHHHHHHHHHHHHHHHTTT----STHHHHHHHHHHHHHHHHHTT---HHHHHHHHHHHHHHHHHHHHHHHTTS-HHHHHHHHHHHHHHHHHHHHH-HHHH-TTT-B---SPPPSS---